Protein AF-A0A815EFG6-F1 (afdb_monomer)

pLDDT: mean 76.67, std 25.19, range [21.81, 98.81]

Secondary structure (DSSP, 8-state):
-HHHHHHHHHS-EEEEEEEGGGS--HHHHHHH--SHHHHHHHHHHHHHHHH--HHHHHHHHHHHHHHHHHH--SHHHHHHHHHHHHHHHHHTTEEEEEEEE----BGGGTB-HHHHHHHHHHHHHHHTTT-EEEEEEEEETTS-HHHHHHHHHHHHHTTTTEEEEEEES-GGG--HHHHHHHHHHHHHTT--EEEEE--SSSHHHHHHHHHHHHH--SEEEE--S--HHHHHHHHHHT--EEE-HHHHHHH-SS------STTS-EEE-B-----S-PPPTTS----B----------GGGTTTTS--

Nearest PDB structures (foldseek):
  6j4t-assembly1_A  TM=8.857E-01  e=3.753E-21  Arabidopsis thaliana
  6j23-assembly1_A  TM=8.858E-01  e=4.696E-21  Arabidopsis thaliana
  6ijp-assembly1_A  TM=8.646E-01  e=1.712E-21  Arabidopsis thaliana
  6iv5-assembly1_A  TM=8.805E-01  e=4.696E-21  Arabidopsis thaliana
  3rys-assembly2_B  TM=8.035E-01  e=1.840E-12  Paenarthrobacter aurescens TC1

Solvent-accessible surface area (backbone atoms only — not comparable to full-atom values): 17588 Å² total; per-residue (Å²): 109,70,68,59,55,51,48,25,37,67,39,82,38,74,46,73,83,42,49,54,69,78,50,54,50,69,71,56,48,60,68,40,38,85,44,71,65,57,48,54,49,48,56,48,48,54,52,45,57,76,73,49,59,47,72,55,27,37,56,45,50,56,51,49,52,51,50,45,60,62,36,55,71,52,65,67,51,47,32,46,46,49,47,53,38,50,53,52,36,48,73,46,28,30,48,32,35,37,41,29,42,64,73,49,56,32,77,96,55,78,40,46,40,64,58,48,52,48,38,43,53,60,45,52,62,75,42,56,91,72,32,50,72,35,34,27,41,34,35,50,41,83,60,54,65,66,58,42,44,52,50,50,53,50,36,61,70,45,52,84,53,29,58,27,41,34,43,43,71,61,72,90,59,74,40,63,77,74,40,42,71,51,56,52,49,35,51,78,69,72,42,44,33,37,35,62,35,20,87,48,97,43,78,63,39,50,52,49,40,53,55,49,61,71,67,56,54,66,28,39,30,59,56,67,38,72,53,73,68,56,49,51,47,38,44,74,67,49,45,31,35,40,32,42,53,42,64,31,53,55,48,36,89,78,48,78,77,76,77,80,57,99,57,49,53,73,47,67,49,41,44,90,85,84,88,92,74,87,81,72,92,85,73,86,84,58,47,56,89,75,78,93,68,95,71,88,78,71,83,81,72,74,75,81,82,84,74,137

Sequence (308 aa):
MDDLRRFCQLLPKIELHAHLNGCIRTSTFRQLLSSTADQLRLDALDKEFQSGDTHARMANVFEKFALLRSCVTNLDEIRRITRETLEDFIADHIMYVELRTRPRSFDNGAIPMSSYVEAILETMKQYKNQICSRLILSIDRTQTVDQAMETLKLAERYRPDVVGLDLSGDPNVKSFERFLPVFNLAKQMNLPTTIHIGELPDAECLRENDLILDFKPSRLGHFNFRTKEQEQRVIKEQIPLEICPTSNLLTMKHPLAICTDDNCYVLIKLDEYIPNQPPNPANFGYWQNNSRDRTEISSSICETYYTD

Mean predicted aligned error: 10.33 Å

Foldseek 3Di:
DVVQQVQLQQDAAAAEDAALLVQAFPVNLCVLPPDPVLNVVVVVLVVCLLVDDLVSLQVSVQVVVVSSVVSDADLVSLLVSLLSSLVLCLSSNHQEYAHEYAFDAHPVCPRDSLSSVVSNVVSVVVCVVRHHYAYEHEDALPDALVSLLVSLVSLVVPPPRNQAYEYDHDVVSLCVVRNVVVLVVCVVVVRAYEYEAQLDQDPSSAVSLVVCLVSPGQAYEANPHYDPVSVVSCLVVQHEYEHEQVVQVSNDPDRDPPPPPPRHNYRYADDDDDDDDDDDPPDDRDDHRDNPDDDDDDPPPPPPPPDD

Radius of gyration: 19.63 Å; Cα contacts (8 Å, |Δi|>4): 435; chains: 1; bounding box: 48×50×55 Å

Organism: Adineta ricciae (NCBI:txid249248)

Structure (mmCIF, N/CA/C/O backbone):
data_AF-A0A815EFG6-F1
#
_entry.id   AF-A0A815EFG6-F1
#
loop_
_atom_site.group_PDB
_atom_site.id
_atom_site.type_symbol
_atom_site.label_atom_id
_atom_site.label_alt_id
_atom_site.label_comp_id
_atom_site.label_asym_id
_atom_site.label_entity_id
_atom_site.label_seq_id
_atom_site.pdbx_PDB_ins_code
_atom_site.Cartn_x
_atom_site.Cartn_y
_atom_site.Cartn_z
_atom_site.occupancy
_atom_site.B_iso_or_equiv
_atom_site.auth_seq_id
_atom_site.auth_comp_id
_atom_site.auth_asym_id
_atom_site.auth_atom_id
_atom_site.pdbx_PDB_model_num
ATOM 1 N N . MET A 1 1 ? -3.853 -30.624 10.080 1.00 56.28 1 MET A N 1
ATOM 2 C CA . MET A 1 1 ? -3.236 -29.309 9.792 1.00 56.28 1 MET A CA 1
ATOM 3 C C . MET A 1 1 ? -3.238 -29.034 8.296 1.00 56.28 1 MET A C 1
ATOM 5 O O . MET A 1 1 ? -3.827 -28.036 7.906 1.00 56.28 1 MET A O 1
ATOM 9 N N . ASP A 1 2 ? -2.695 -29.928 7.464 1.00 67.12 2 ASP A N 1
ATOM 10 C CA . ASP A 1 2 ? -2.621 -29.721 6.005 1.00 67.12 2 ASP A CA 1
ATOM 11 C C . ASP A 1 2 ? -3.965 -29.403 5.327 1.00 67.12 2 ASP A C 1
ATOM 13 O O . ASP A 1 2 ? -4.009 -28.514 4.478 1.00 67.12 2 ASP A O 1
ATOM 17 N N . ASP A 1 3 ? -5.070 -30.038 5.739 1.00 81.25 3 ASP A N 1
ATOM 18 C CA . ASP A 1 3 ? -6.402 -29.759 5.174 1.00 81.25 3 ASP A CA 1
ATOM 19 C C . ASP A 1 3 ? -6.879 -28.322 5.433 1.00 81.25 3 ASP A C 1
ATOM 21 O O . ASP A 1 3 ? -7.400 -27.677 4.525 1.00 81.25 3 ASP A O 1
ATOM 25 N N . LEU A 1 4 ? -6.654 -27.792 6.643 1.00 79.94 4 LEU A N 1
ATOM 26 C CA . LEU A 1 4 ? -7.006 -26.410 6.985 1.00 79.94 4 LEU A CA 1
ATOM 27 C C . LEU A 1 4 ? -6.124 -25.428 6.210 1.00 79.94 4 LEU A C 1
ATOM 29 O O . LEU A 1 4 ? -6.638 -24.503 5.589 1.00 79.94 4 LEU A O 1
ATOM 33 N N . ARG A 1 5 ? -4.808 -25.671 6.160 1.00 74.19 5 ARG A N 1
ATOM 34 C CA . ARG A 1 5 ? -3.875 -24.837 5.388 1.00 74.19 5 ARG A CA 1
ATOM 35 C C . ARG A 1 5 ? -4.261 -24.789 3.909 1.00 74.19 5 ARG A C 1
ATOM 37 O O . ARG A 1 5 ? -4.296 -23.714 3.314 1.00 74.19 5 ARG A O 1
ATOM 44 N N . ARG A 1 6 ? -4.596 -25.946 3.329 1.00 79.44 6 ARG A N 1
ATOM 45 C CA . ARG A 1 6 ? -5.058 -26.070 1.943 1.00 79.44 6 ARG A CA 1
ATOM 46 C C . ARG A 1 6 ? -6.393 -25.356 1.725 1.00 79.44 6 ARG A C 1
ATOM 48 O O . ARG A 1 6 ? -6.538 -24.668 0.721 1.00 79.44 6 ARG A O 1
ATOM 55 N N . PHE A 1 7 ? -7.343 -25.484 2.649 1.00 85.81 7 PHE A N 1
ATOM 56 C CA . PHE A 1 7 ? -8.618 -24.765 2.603 1.00 85.81 7 PHE A CA 1
ATOM 57 C C . PHE A 1 7 ? -8.407 -23.241 2.584 1.00 85.81 7 PHE A C 1
ATOM 59 O O . PHE A 1 7 ? -8.887 -22.569 1.674 1.00 85.81 7 PHE A O 1
ATOM 66 N N . CYS A 1 8 ? -7.604 -22.714 3.512 1.00 78.62 8 CYS A N 1
ATOM 67 C CA . CYS A 1 8 ? -7.232 -21.298 3.597 1.00 78.62 8 CYS A CA 1
ATOM 68 C C . CYS A 1 8 ? -6.542 -20.780 2.317 1.00 78.62 8 CYS A C 1
ATOM 70 O O . CYS A 1 8 ? -6.834 -19.687 1.826 1.00 78.62 8 CYS A O 1
ATOM 72 N N . GLN A 1 9 ? -5.645 -21.578 1.729 1.00 74.12 9 GLN A N 1
ATOM 73 C CA . GLN A 1 9 ? -4.976 -21.245 0.466 1.00 74.12 9 GLN A CA 1
ATOM 74 C C . GLN A 1 9 ? -5.947 -21.165 -0.716 1.00 74.12 9 GLN A C 1
ATOM 76 O O . GLN A 1 9 ? -5.893 -20.196 -1.464 1.00 74.12 9 GLN A O 1
ATOM 81 N N . LEU A 1 10 ? -6.853 -22.138 -0.856 1.00 83.00 10 LEU A N 1
ATOM 82 C CA . LEU A 1 10 ? -7.800 -22.214 -1.977 1.00 83.00 10 LEU A CA 1
ATOM 83 C C . LEU A 1 10 ? -9.010 -21.272 -1.839 1.00 83.00 10 LEU A C 1
ATOM 85 O O . LEU A 1 10 ? -9.743 -21.079 -2.810 1.00 83.00 10 LEU A O 1
ATOM 89 N N . LEU A 1 11 ? -9.246 -20.699 -0.655 1.00 88.12 11 LEU A N 1
ATOM 90 C CA . LEU A 1 11 ? -10.342 -19.759 -0.425 1.00 88.12 11 LEU A CA 1
ATOM 91 C C . LEU A 1 11 ? -10.178 -18.509 -1.318 1.00 88.12 11 LEU A C 1
ATOM 93 O O . LEU A 1 11 ? -9.109 -17.896 -1.282 1.00 88.12 11 LEU A O 1
ATOM 97 N N . PRO A 1 12 ? -11.203 -18.078 -2.076 1.00 85.81 12 PRO A N 1
ATOM 98 C CA . PRO A 1 12 ? -11.167 -16.810 -2.800 1.00 85.81 12 PRO A CA 1
ATOM 99 C C . PRO A 1 12 ? -11.039 -15.632 -1.828 1.00 85.81 12 PRO A C 1
ATOM 101 O O . PRO A 1 12 ? -11.852 -15.490 -0.913 1.00 85.81 12 PRO A O 1
ATOM 104 N N . LYS A 1 13 ? -10.023 -14.789 -2.020 1.00 85.25 13 LYS A N 1
ATOM 105 C CA . LYS A 1 13 ? -9.649 -13.729 -1.069 1.00 85.25 13 LYS A CA 1
ATOM 106 C C . LYS A 1 13 ? -9.555 -12.346 -1.711 1.00 85.25 13 LYS A C 1
ATOM 108 O O . LYS A 1 13 ? -9.463 -12.207 -2.932 1.00 85.25 13 LYS A O 1
ATOM 113 N N . ILE A 1 14 ? -9.571 -11.326 -0.859 1.00 88.94 14 ILE A N 1
ATOM 114 C CA . ILE A 1 14 ? -9.438 -9.913 -1.213 1.00 88.94 14 ILE A CA 1
ATOM 115 C C . ILE A 1 14 ? -8.307 -9.326 -0.359 1.00 88.94 14 ILE A C 1
ATOM 117 O O . ILE A 1 14 ? -8.390 -9.370 0.865 1.00 88.94 14 ILE A O 1
ATOM 121 N N . GLU A 1 15 ? -7.261 -8.796 -0.992 1.00 86.62 15 GLU A N 1
ATOM 122 C CA . GLU A 1 15 ? -6.141 -8.122 -0.319 1.00 86.62 15 GLU A CA 1
ATOM 123 C C . GLU A 1 15 ? -6.301 -6.605 -0.465 1.00 86.62 15 GLU A C 1
ATOM 125 O O . GLU A 1 15 ? -6.431 -6.086 -1.573 1.00 86.62 15 GLU A O 1
ATOM 130 N N . LEU A 1 16 ? -6.301 -5.880 0.651 1.00 91.25 16 LEU A N 1
ATOM 131 C CA . LEU A 1 16 ? -6.502 -4.427 0.670 1.00 91.25 16 LEU A CA 1
ATOM 132 C C . LEU A 1 16 ? -5.333 -3.670 1.306 1.00 91.25 16 LEU A C 1
ATOM 134 O O . LEU A 1 16 ? -5.317 -2.444 1.234 1.00 91.25 16 LEU A O 1
ATOM 138 N N . HIS A 1 17 ? -4.340 -4.365 1.875 1.00 89.00 17 HIS A N 1
ATOM 139 C CA . HIS A 1 17 ? -3.169 -3.781 2.529 1.00 89.00 17 HIS A CA 1
ATOM 140 C C . HIS A 1 17 ? -1.880 -4.522 2.123 1.00 89.00 17 HIS A C 1
ATOM 142 O O . HIS A 1 17 ? -1.216 -5.206 2.908 1.00 89.00 17 HIS A O 1
ATOM 148 N N . ALA A 1 18 ? -1.485 -4.344 0.861 1.00 85.62 18 ALA A N 1
ATOM 149 C CA . ALA A 1 18 ? -0.227 -4.855 0.322 1.00 85.62 18 ALA A CA 1
ATOM 150 C C . ALA A 1 18 ? 0.687 -3.719 -0.154 1.00 85.62 18 ALA A C 1
ATOM 152 O O . ALA A 1 18 ? 0.471 -3.145 -1.219 1.00 85.62 18 ALA A O 1
ATOM 153 N N . HIS A 1 19 ? 1.736 -3.412 0.614 1.00 86.62 19 HIS A N 1
ATOM 154 C CA . HIS A 1 19 ? 2.804 -2.505 0.181 1.00 86.62 19 HIS A CA 1
ATOM 155 C C . HIS A 1 19 ? 3.714 -3.218 -0.825 1.00 86.62 19 HIS A C 1
ATOM 157 O O . HIS A 1 19 ? 4.354 -4.205 -0.463 1.00 86.62 19 HIS A O 1
ATOM 163 N N . LEU A 1 20 ? 3.830 -2.717 -2.060 1.00 87.19 20 LEU A N 1
ATOM 164 C CA . LEU A 1 20 ? 4.590 -3.379 -3.138 1.00 87.19 20 LEU A CA 1
ATOM 165 C C . LEU A 1 20 ? 6.041 -3.713 -2.744 1.00 87.19 20 LEU A C 1
ATOM 167 O O . LEU A 1 20 ? 6.494 -4.837 -2.936 1.00 87.19 20 LEU A O 1
ATOM 171 N N . ASN A 1 21 ? 6.761 -2.771 -2.127 1.00 81.25 21 ASN A N 1
ATOM 172 C CA . ASN A 1 21 ? 8.145 -3.009 -1.686 1.00 81.25 21 ASN A CA 1
ATOM 173 C C . ASN A 1 21 ? 8.237 -4.015 -0.515 1.00 81.25 21 ASN A C 1
ATOM 175 O O . ASN A 1 21 ? 9.292 -4.594 -0.295 1.00 81.25 21 ASN A O 1
ATOM 179 N N . GLY A 1 22 ? 7.141 -4.246 0.219 1.00 79.12 22 GLY A N 1
ATOM 180 C CA . GLY A 1 22 ? 7.028 -5.299 1.235 1.00 79.12 22 GLY A CA 1
ATOM 181 C C . GLY A 1 22 ? 6.609 -6.667 0.677 1.00 79.12 22 GLY A C 1
ATOM 182 O O . GLY A 1 22 ? 6.614 -7.641 1.421 1.00 79.12 22 GLY A O 1
ATOM 183 N N . CYS A 1 23 ? 6.260 -6.755 -0.612 1.00 80.88 23 CYS A N 1
ATOM 184 C CA . CYS A 1 23 ? 5.903 -8.003 -1.300 1.00 80.88 23 CYS A CA 1
ATOM 185 C C . CYS A 1 23 ? 7.069 -8.596 -2.115 1.00 80.88 23 CYS A C 1
ATOM 187 O O . CYS A 1 23 ? 6.893 -9.589 -2.816 1.00 80.88 23 CYS A O 1
ATOM 189 N N . ILE A 1 24 ? 8.268 -8.004 -2.047 1.00 77.12 24 ILE A N 1
ATOM 190 C CA . ILE A 1 24 ? 9.438 -8.484 -2.791 1.00 77.12 24 ILE A CA 1
ATOM 191 C C . ILE A 1 24 ? 9.869 -9.852 -2.240 1.00 77.12 24 ILE A C 1
ATOM 193 O O . ILE A 1 24 ? 10.249 -9.970 -1.075 1.00 77.12 24 ILE A O 1
ATOM 197 N N . ARG A 1 25 ? 9.863 -10.883 -3.097 1.00 80.19 25 ARG A N 1
ATOM 198 C CA . ARG A 1 25 ? 10.363 -12.232 -2.774 1.00 80.19 25 ARG A CA 1
ATOM 199 C C . ARG A 1 25 ? 11.799 -12.154 -2.237 1.00 80.19 25 ARG A C 1
ATOM 201 O O . ARG A 1 25 ? 12.637 -11.493 -2.848 1.00 80.19 25 ARG A O 1
ATOM 208 N N . THR A 1 26 ? 12.131 -12.886 -1.170 1.00 76.00 26 THR A N 1
ATOM 209 C CA . THR A 1 26 ? 13.475 -12.878 -0.547 1.00 76.00 26 THR A CA 1
ATOM 210 C C . THR A 1 26 ? 14.605 -13.155 -1.546 1.00 76.00 26 THR A C 1
ATOM 212 O O . THR A 1 26 ? 15.651 -12.506 -1.514 1.00 76.00 26 THR A O 1
ATOM 215 N N . SER A 1 27 ? 14.384 -14.081 -2.481 1.00 82.25 27 SER A N 1
ATOM 216 C CA . SER A 1 27 ? 15.321 -14.400 -3.564 1.00 82.25 27 SER A CA 1
ATOM 217 C C . SER A 1 27 ? 15.525 -13.230 -4.533 1.00 82.25 27 SER A C 1
ATOM 219 O O . SER A 1 27 ? 16.660 -12.935 -4.903 1.00 82.25 27 SER A O 1
ATOM 221 N N . THR A 1 28 ? 14.455 -12.522 -4.900 1.00 82.50 28 THR A N 1
ATOM 222 C CA . THR A 1 28 ? 14.523 -11.295 -5.704 1.00 82.50 28 THR A CA 1
ATOM 223 C C . THR A 1 28 ? 15.200 -10.168 -4.938 1.00 82.50 28 THR A C 1
ATOM 225 O O . THR A 1 28 ? 16.080 -9.523 -5.493 1.00 82.50 28 THR A O 1
ATOM 228 N N . PHE A 1 29 ? 14.887 -9.972 -3.655 1.00 78.69 29 PHE A N 1
ATOM 229 C CA . PHE A 1 29 ? 15.539 -8.957 -2.826 1.00 78.69 29 PHE A CA 1
ATOM 230 C C . PHE A 1 29 ? 17.061 -9.163 -2.783 1.00 78.69 29 PHE A C 1
ATOM 232 O O . PHE A 1 29 ? 17.804 -8.239 -3.104 1.00 78.69 29 PHE A O 1
ATOM 239 N N . ARG A 1 30 ? 17.533 -10.391 -2.519 1.00 82.06 30 ARG A N 1
ATOM 240 C CA . ARG A 1 30 ? 18.969 -10.729 -2.562 1.00 82.06 30 ARG A CA 1
ATOM 241 C C . ARG A 1 30 ? 19.611 -10.500 -3.937 1.00 82.06 30 ARG A C 1
ATOM 243 O O . ARG A 1 30 ? 20.771 -10.114 -3.988 1.00 82.06 30 ARG A O 1
ATOM 250 N N . GLN A 1 31 ? 18.882 -10.709 -5.038 1.00 87.50 31 GLN A N 1
ATOM 251 C CA . GLN A 1 31 ? 19.377 -10.431 -6.397 1.00 87.50 31 GLN A CA 1
ATOM 252 C C . GLN A 1 31 ? 19.437 -8.934 -6.736 1.00 87.50 31 GLN A C 1
ATOM 254 O O . GLN A 1 31 ? 20.276 -8.537 -7.538 1.00 87.50 31 GLN A O 1
ATOM 259 N N . LEU A 1 32 ? 18.540 -8.124 -6.167 1.00 85.75 32 LEU A N 1
ATOM 260 C CA . LEU A 1 32 ? 18.490 -6.672 -6.369 1.00 85.75 32 LEU A CA 1
ATOM 261 C C . LEU A 1 32 ? 19.481 -5.912 -5.472 1.00 85.75 32 LEU A C 1
ATOM 263 O O . LEU A 1 32 ? 19.895 -4.805 -5.804 1.00 85.75 32 LEU A O 1
ATOM 267 N N . LEU A 1 33 ? 19.903 -6.502 -4.349 1.00 84.38 33 LEU A N 1
ATOM 268 C CA . LEU A 1 33 ? 21.003 -5.976 -3.541 1.00 84.38 33 LEU A CA 1
ATOM 269 C C . LEU A 1 33 ? 22.329 -6.095 -4.302 1.00 84.38 33 LEU A C 1
ATOM 271 O O . LEU A 1 33 ? 22.970 -7.146 -4.324 1.00 84.38 33 LEU A O 1
ATOM 275 N N . SER A 1 34 ? 22.728 -4.986 -4.921 1.00 69.62 34 SER A N 1
ATOM 276 C CA . SER A 1 34 ? 23.866 -4.889 -5.838 1.00 69.62 34 SER A CA 1
ATOM 277 C C . SER A 1 34 ? 25.239 -4.946 -5.161 1.00 69.62 34 SER A C 1
ATOM 279 O O . SER A 1 34 ? 26.228 -5.230 -5.838 1.00 69.62 34 SER A O 1
ATOM 281 N N . SER A 1 35 ? 25.324 -4.702 -3.847 1.00 75.31 35 SER A N 1
ATOM 282 C CA . SER A 1 35 ? 26.584 -4.737 -3.102 1.00 75.31 35 SER A CA 1
ATOM 283 C C . SER A 1 35 ? 26.652 -5.891 -2.096 1.00 75.31 35 SER A C 1
ATOM 285 O O . SER A 1 35 ? 25.692 -6.205 -1.391 1.00 75.31 35 SER A O 1
ATOM 287 N N . THR A 1 36 ? 27.841 -6.489 -1.967 1.00 74.81 36 THR A N 1
ATOM 288 C CA . THR A 1 36 ? 28.138 -7.487 -0.925 1.00 74.81 36 THR A CA 1
ATOM 289 C C . THR A 1 36 ? 27.931 -6.920 0.484 1.00 74.81 36 THR A C 1
ATOM 291 O O . THR A 1 36 ? 27.583 -7.665 1.393 1.00 74.81 36 THR A O 1
ATOM 294 N N . ALA A 1 37 ? 28.114 -5.608 0.677 1.00 76.19 37 ALA A N 1
ATOM 295 C CA . ALA A 1 37 ? 27.891 -4.952 1.962 1.00 76.19 37 ALA A CA 1
ATOM 296 C C . ALA A 1 37 ? 26.405 -4.957 2.355 1.00 76.19 37 ALA A C 1
ATOM 298 O O . ALA A 1 37 ? 26.086 -5.295 3.493 1.00 76.19 37 ALA A O 1
ATOM 299 N N . ASP A 1 38 ? 25.497 -4.668 1.417 1.00 79.12 38 ASP A N 1
ATOM 300 C CA . ASP A 1 38 ? 24.056 -4.694 1.692 1.00 79.12 38 ASP A CA 1
ATOM 301 C C . ASP A 1 38 ? 23.543 -6.124 1.901 1.00 79.12 38 ASP A C 1
ATOM 303 O O . ASP A 1 38 ? 22.694 -6.353 2.759 1.00 79.12 38 ASP A O 1
ATOM 307 N N . GLN A 1 39 ? 24.090 -7.105 1.172 1.00 75.06 39 GLN A N 1
ATOM 308 C CA . GLN A 1 39 ? 23.777 -8.525 1.386 1.00 75.06 39 GLN A CA 1
ATOM 309 C C . GLN A 1 39 ? 24.227 -8.996 2.780 1.00 75.06 39 GLN A C 1
ATOM 311 O O . GLN A 1 39 ? 23.435 -9.583 3.515 1.00 75.06 39 GLN A O 1
ATOM 316 N N . LEU A 1 40 ? 25.453 -8.656 3.199 1.00 76.69 40 LEU A N 1
ATOM 317 C CA . LEU A 1 40 ? 25.936 -8.929 4.559 1.00 76.69 40 LEU A CA 1
ATOM 318 C C . LEU A 1 40 ? 25.121 -8.185 5.629 1.00 76.69 40 LEU A C 1
ATOM 320 O O . LEU A 1 40 ? 24.917 -8.719 6.722 1.00 76.69 40 LEU A O 1
ATOM 324 N N . ARG A 1 41 ? 24.631 -6.971 5.334 1.00 77.25 41 ARG A N 1
ATOM 325 C CA . ARG A 1 41 ? 23.754 -6.233 6.251 1.00 77.25 41 ARG A CA 1
ATOM 326 C C . ARG A 1 41 ? 22.385 -6.898 6.368 1.00 77.25 41 ARG A C 1
ATOM 328 O O . ARG A 1 41 ? 21.899 -7.032 7.487 1.00 77.25 41 ARG A O 1
ATOM 335 N N . LEU A 1 42 ? 21.804 -7.371 5.264 1.00 73.56 42 LEU A N 1
ATOM 336 C CA . LEU A 1 42 ? 20.568 -8.154 5.277 1.00 73.56 42 LEU A CA 1
ATOM 337 C C . LEU A 1 42 ? 20.726 -9.435 6.111 1.00 73.56 42 LEU A C 1
ATOM 339 O O . LEU A 1 42 ? 19.908 -9.675 6.993 1.00 73.56 42 LEU A O 1
ATOM 343 N N . ASP A 1 43 ? 21.803 -10.199 5.911 1.00 76.69 43 ASP A N 1
ATOM 344 C CA . ASP A 1 43 ? 22.078 -11.417 6.688 1.00 76.69 43 ASP A CA 1
ATOM 345 C C . ASP A 1 43 ? 22.256 -11.134 8.192 1.00 76.69 43 ASP A C 1
ATOM 347 O O . ASP A 1 43 ? 21.882 -11.955 9.035 1.00 76.69 43 ASP A O 1
ATOM 351 N N . ALA A 1 44 ? 22.822 -9.977 8.555 1.00 73.06 44 ALA A N 1
ATOM 352 C CA . ALA A 1 44 ? 22.914 -9.535 9.945 1.00 73.06 44 ALA A CA 1
ATOM 353 C C . ALA A 1 44 ? 21.530 -9.185 10.521 1.00 73.06 44 ALA A C 1
ATOM 355 O O . ALA A 1 44 ? 21.187 -9.661 11.602 1.00 73.06 44 ALA A O 1
ATOM 356 N N . LEU A 1 45 ? 20.717 -8.424 9.780 1.00 67.50 45 LEU A N 1
ATOM 357 C CA . LEU A 1 45 ? 19.352 -8.051 10.168 1.00 67.50 45 LEU A CA 1
ATOM 358 C C . LEU A 1 45 ? 18.407 -9.266 10.239 1.00 67.50 45 LEU A C 1
ATOM 360 O O . LEU A 1 45 ? 17.475 -9.270 11.041 1.00 67.50 45 LEU A O 1
ATOM 364 N N . ASP A 1 46 ? 18.617 -10.302 9.423 1.00 68.56 46 ASP A N 1
ATOM 365 C CA . ASP A 1 46 ? 17.883 -11.572 9.503 1.00 68.56 46 ASP A CA 1
ATOM 366 C C . ASP A 1 46 ? 18.230 -12.351 10.777 1.00 68.56 46 ASP A C 1
ATOM 368 O O . ASP A 1 46 ? 17.322 -12.807 11.474 1.00 68.56 46 ASP A O 1
ATOM 372 N N . LYS A 1 47 ? 19.518 -12.441 11.134 1.00 67.38 47 LYS A N 1
ATOM 373 C CA . LYS A 1 47 ? 19.963 -13.072 12.390 1.00 67.38 47 LYS A CA 1
ATOM 374 C C . LYS A 1 47 ? 19.459 -12.315 13.615 1.00 67.38 47 LYS A C 1
ATOM 376 O O . LYS A 1 47 ? 18.910 -12.929 14.524 1.00 67.38 47 LYS A O 1
ATOM 381 N N . GLU A 1 48 ? 19.592 -10.991 13.623 1.00 62.84 48 GLU A N 1
ATOM 382 C CA . GLU A 1 48 ? 19.172 -10.156 14.751 1.00 62.84 48 GLU A CA 1
ATOM 383 C C . GLU A 1 48 ? 17.652 -10.219 14.974 1.00 62.84 48 GLU A C 1
ATOM 385 O O . GLU A 1 48 ? 17.179 -10.297 16.107 1.00 62.84 48 GLU A O 1
ATOM 390 N N . PHE A 1 49 ? 16.876 -10.288 13.889 1.00 57.53 49 PHE A N 1
ATOM 391 C CA . PHE A 1 49 ? 15.427 -10.473 13.945 1.00 57.53 49 PHE A CA 1
ATOM 392 C C . PHE A 1 49 ? 15.000 -11.832 14.527 1.00 57.53 49 PHE A C 1
ATOM 394 O O . PHE A 1 49 ? 13.926 -11.924 15.121 1.00 57.53 49 PHE A O 1
ATOM 401 N N . GLN A 1 50 ? 15.832 -12.870 14.380 1.00 60.53 50 GLN A N 1
ATOM 402 C CA . GLN A 1 50 ? 15.623 -14.189 14.989 1.00 60.53 50 GLN A CA 1
ATOM 403 C C . GLN A 1 50 ? 16.067 -14.248 16.462 1.00 60.53 50 GLN A C 1
ATOM 405 O O . GLN A 1 50 ? 15.575 -15.100 17.198 1.00 60.53 50 GLN A O 1
ATOM 410 N N . SER A 1 51 ? 16.975 -13.367 16.905 1.00 54.62 51 SER A N 1
ATOM 411 C CA . SER A 1 51 ? 17.568 -13.403 18.254 1.00 54.62 51 SER A CA 1
ATOM 412 C C . SER A 1 51 ? 17.115 -12.293 19.216 1.00 54.62 51 SER A C 1
ATOM 414 O O . SER A 1 51 ? 17.451 -12.354 20.397 1.00 54.62 51 SER A O 1
ATOM 416 N N . GLY A 1 52 ? 16.450 -11.242 18.730 1.00 55.31 52 GLY A N 1
ATOM 417 C CA . GLY A 1 52 ? 16.234 -9.995 19.476 1.00 55.31 52 GLY A CA 1
ATOM 418 C C . GLY A 1 52 ? 14.897 -9.859 20.217 1.00 55.31 52 GLY A C 1
ATOM 419 O O . GLY A 1 52 ? 13.868 -10.392 19.805 1.00 55.31 52 GLY A O 1
ATOM 420 N N . ASP A 1 53 ? 14.898 -9.040 21.275 1.00 59.31 53 ASP A N 1
ATOM 421 C CA . ASP A 1 53 ? 13.675 -8.476 21.866 1.00 59.31 53 ASP A CA 1
ATOM 422 C C . ASP A 1 53 ? 12.917 -7.606 20.842 1.00 59.31 53 ASP A C 1
ATOM 424 O O . ASP A 1 53 ? 13.494 -6.990 19.943 1.00 59.31 53 ASP A O 1
ATOM 428 N N . THR A 1 54 ? 11.602 -7.528 21.028 1.00 55.72 54 THR A N 1
ATOM 429 C CA . THR A 1 54 ? 10.629 -6.650 20.365 1.00 55.72 54 THR A CA 1
ATOM 430 C C . THR A 1 54 ? 11.176 -5.295 19.906 1.00 55.72 54 THR A C 1
ATOM 432 O O . THR A 1 54 ? 10.916 -4.883 18.777 1.00 55.72 54 THR A O 1
ATOM 435 N N . HIS A 1 55 ? 11.927 -4.588 20.758 1.00 53.84 55 HIS A N 1
ATOM 436 C CA . HIS A 1 55 ? 12.396 -3.238 20.439 1.00 53.84 55 HIS A CA 1
ATOM 437 C C . HIS A 1 55 ? 13.467 -3.240 19.334 1.00 53.84 55 HIS A C 1
ATOM 439 O O . HIS A 1 55 ? 13.410 -2.424 18.415 1.00 53.84 55 HIS A O 1
ATOM 445 N N . ALA A 1 56 ? 14.380 -4.220 19.355 1.00 53.44 56 ALA A N 1
ATOM 446 C CA . ALA A 1 56 ? 15.317 -4.451 18.257 1.00 53.44 56 ALA A CA 1
ATOM 447 C C . ALA A 1 56 ? 14.571 -4.881 16.983 1.00 53.44 56 ALA A C 1
ATOM 449 O O . ALA A 1 56 ? 14.883 -4.420 15.887 1.00 53.44 56 ALA A O 1
ATOM 450 N N . ARG A 1 57 ? 13.519 -5.704 17.111 1.00 59.03 57 ARG A N 1
ATOM 451 C CA . ARG A 1 57 ? 12.706 -6.158 15.966 1.00 59.03 57 ARG A CA 1
ATOM 452 C C . ARG A 1 57 ? 12.028 -4.992 15.230 1.00 59.03 57 ARG A C 1
ATOM 454 O O . ARG A 1 57 ? 12.050 -4.998 14.002 1.00 59.03 57 ARG A O 1
ATOM 461 N N . MET A 1 58 ? 11.533 -3.961 15.926 1.00 55.03 58 MET A N 1
ATOM 462 C CA . MET A 1 58 ? 11.017 -2.739 15.275 1.00 55.03 58 MET A CA 1
ATOM 463 C C . MET A 1 58 ? 12.098 -1.978 14.495 1.00 55.03 58 MET A C 1
ATOM 465 O O . MET A 1 58 ? 11.891 -1.662 13.323 1.00 55.03 58 MET A O 1
ATOM 469 N N . ALA A 1 59 ? 13.253 -1.708 15.112 1.00 59.34 59 ALA A N 1
ATOM 470 C CA . ALA A 1 59 ? 14.355 -1.004 14.449 1.00 59.34 59 ALA A CA 1
ATOM 471 C C . ALA A 1 59 ? 14.831 -1.761 13.192 1.00 59.34 59 ALA A C 1
ATOM 473 O O . ALA A 1 59 ? 14.950 -1.177 12.112 1.00 59.34 59 ALA A O 1
ATOM 474 N N . ASN A 1 60 ? 14.972 -3.085 13.305 1.00 61.78 60 ASN A N 1
ATOM 475 C CA . ASN A 1 60 ? 15.353 -3.966 12.204 1.00 61.78 60 ASN A CA 1
ATOM 476 C C . ASN A 1 60 ? 14.318 -4.001 11.071 1.00 61.78 60 ASN A C 1
ATOM 478 O O . ASN A 1 60 ? 14.697 -4.131 9.909 1.00 61.78 60 ASN A O 1
ATOM 482 N N . VAL A 1 61 ? 13.022 -3.848 11.366 1.00 61.19 61 VAL A N 1
ATOM 483 C CA . VAL A 1 61 ? 11.973 -3.735 10.338 1.00 61.19 61 VAL A CA 1
ATOM 484 C C . VAL A 1 61 ? 12.120 -2.437 9.537 1.00 61.19 61 VAL A C 1
ATOM 486 O O . VAL A 1 61 ? 12.105 -2.488 8.307 1.00 61.19 61 VAL A O 1
ATOM 489 N N . PHE A 1 62 ? 12.333 -1.286 10.185 1.00 62.56 62 PHE A N 1
ATOM 490 C CA . PHE A 1 62 ? 12.530 -0.019 9.466 1.00 62.56 62 PHE A CA 1
ATOM 491 C C . PHE A 1 62 ? 13.833 0.012 8.657 1.00 62.56 62 PHE A C 1
ATOM 493 O O . PHE A 1 62 ? 13.843 0.533 7.539 1.00 62.56 62 PHE A O 1
ATOM 500 N N . GLU A 1 63 ? 14.911 -0.595 9.156 1.00 66.81 63 GLU A N 1
ATOM 501 C CA . GLU A 1 63 ? 16.161 -0.704 8.398 1.00 66.81 63 GLU A CA 1
ATOM 502 C C . GLU A 1 63 ? 16.037 -1.670 7.207 1.00 66.81 63 GLU A C 1
ATOM 504 O O . GLU A 1 63 ? 16.457 -1.337 6.096 1.00 66.81 63 GLU A O 1
ATOM 509 N N . LYS A 1 64 ? 15.345 -2.807 7.371 1.00 67.00 64 LYS A N 1
ATOM 510 C CA . LYS A 1 64 ? 14.963 -3.672 6.241 1.00 67.00 64 LYS A CA 1
ATOM 511 C C . LYS A 1 64 ? 14.112 -2.917 5.215 1.00 67.00 64 LYS A C 1
ATOM 513 O O . LYS A 1 64 ? 14.364 -3.050 4.021 1.00 67.00 64 LYS A O 1
ATOM 518 N N . PHE A 1 65 ? 13.176 -2.062 5.636 1.00 67.25 65 PHE A N 1
ATOM 519 C CA . PHE A 1 65 ? 12.438 -1.182 4.719 1.00 67.25 65 PHE A CA 1
ATOM 520 C C . PHE A 1 65 ? 13.308 -0.096 4.064 1.00 67.25 65 PHE A C 1
ATOM 522 O O . PHE A 1 65 ? 12.993 0.355 2.962 1.00 67.25 65 PHE A O 1
ATOM 529 N N . ALA A 1 66 ? 14.410 0.340 4.680 1.00 71.38 66 ALA A N 1
ATOM 530 C CA . ALA A 1 66 ? 15.383 1.200 4.010 1.00 71.38 66 ALA A CA 1
ATOM 531 C C . ALA A 1 66 ? 16.090 0.442 2.872 1.00 71.38 66 ALA A C 1
ATOM 533 O O . ALA A 1 66 ? 16.093 0.937 1.744 1.00 71.38 66 ALA A O 1
ATOM 534 N N . LEU A 1 67 ? 16.563 -0.783 3.133 1.00 70.88 67 LEU A N 1
ATOM 535 C CA . LEU A 1 67 ? 17.188 -1.655 2.129 1.00 70.88 67 LEU A CA 1
ATOM 536 C C . LEU A 1 67 ? 16.218 -2.073 1.005 1.00 70.88 67 LEU A C 1
ATOM 538 O O . LEU A 1 67 ? 16.587 -2.059 -0.165 1.00 70.88 67 LEU A O 1
ATOM 542 N N . LEU A 1 68 ? 14.955 -2.382 1.322 1.00 70.12 68 LEU A N 1
ATOM 543 C CA . LEU A 1 68 ? 13.920 -2.693 0.321 1.00 70.12 68 LEU A CA 1
ATOM 544 C C . LEU A 1 68 ? 13.597 -1.497 -0.591 1.00 70.12 68 LEU A C 1
ATOM 546 O O . LEU A 1 68 ? 13.222 -1.678 -1.747 1.00 70.12 68 LEU A O 1
ATOM 550 N N . ARG A 1 69 ? 13.742 -0.259 -0.095 1.00 70.94 69 ARG A N 1
ATOM 551 C CA . ARG A 1 69 ? 13.560 0.955 -0.911 1.00 70.94 69 ARG A CA 1
ATOM 552 C C . ARG A 1 69 ? 14.786 1.281 -1.768 1.00 70.94 69 ARG A C 1
ATOM 554 O O . ARG A 1 69 ? 14.604 1.886 -2.825 1.00 70.94 69 ARG A O 1
ATOM 561 N N . SER A 1 70 ? 15.997 0.922 -1.333 1.00 80.88 70 SER A N 1
ATOM 562 C CA . SER A 1 70 ? 17.235 1.170 -2.088 1.00 80.88 70 SER A CA 1
ATOM 563 C C . SER A 1 70 ? 17.558 0.085 -3.117 1.00 80.88 70 SER A C 1
ATOM 565 O O . SER A 1 70 ? 18.153 0.412 -4.139 1.00 80.88 70 SER A O 1
ATOM 567 N N . CYS A 1 71 ? 17.150 -1.171 -2.895 1.00 82.56 71 CYS A N 1
ATOM 568 C CA . CYS A 1 71 ? 17.468 -2.289 -3.794 1.00 82.56 71 CYS A CA 1
ATOM 569 C C . CYS A 1 71 ? 16.777 -2.191 -5.162 1.00 82.56 71 CYS A C 1
ATOM 571 O O . CYS A 1 71 ? 17.310 -2.656 -6.160 1.00 82.56 71 CYS A O 1
ATOM 573 N N . VAL A 1 72 ? 15.606 -1.556 -5.222 1.00 88.12 72 VAL A N 1
ATOM 574 C CA . VAL A 1 72 ? 14.907 -1.270 -6.475 1.00 88.12 72 VAL A CA 1
ATOM 575 C C . VAL A 1 72 ? 15.344 0.118 -6.950 1.00 88.12 72 VAL A C 1
ATOM 577 O O . VAL A 1 72 ? 15.166 1.104 -6.230 1.00 88.12 72 VAL A O 1
ATOM 580 N N . THR A 1 73 ? 15.872 0.214 -8.163 1.00 89.44 73 THR A N 1
ATOM 581 C CA . THR A 1 73 ? 16.627 1.362 -8.693 1.00 89.44 73 THR A CA 1
ATOM 582 C C . THR A 1 73 ? 16.148 1.856 -10.058 1.00 89.44 73 THR A C 1
ATOM 584 O O . THR A 1 73 ? 16.476 2.978 -10.433 1.00 89.44 73 THR A O 1
ATOM 587 N N . ASN A 1 74 ? 15.359 1.063 -10.790 1.00 93.50 74 ASN A N 1
ATOM 588 C CA . ASN A 1 74 ? 14.878 1.403 -12.133 1.00 93.50 74 ASN A CA 1
ATOM 589 C C . ASN A 1 74 ? 13.466 0.850 -12.428 1.00 93.50 74 ASN A C 1
ATOM 591 O O . ASN A 1 74 ? 12.864 0.129 -11.628 1.00 93.50 74 ASN A O 1
ATOM 595 N N . LEU A 1 75 ? 12.918 1.207 -13.597 1.00 96.69 75 LEU A N 1
ATOM 596 C CA . LEU A 1 75 ? 11.560 0.828 -14.007 1.00 96.69 75 LEU A CA 1
ATOM 597 C C . LEU A 1 75 ? 11.388 -0.672 -14.293 1.00 96.69 75 LEU A C 1
ATOM 599 O O . LEU A 1 75 ? 10.298 -1.200 -14.079 1.00 96.69 75 LEU A O 1
ATOM 603 N N . ASP A 1 76 ? 12.422 -1.376 -14.751 1.00 96.62 76 ASP A N 1
ATOM 604 C CA . ASP A 1 76 ? 12.302 -2.802 -15.083 1.00 96.62 76 ASP A CA 1
ATOM 605 C C . ASP A 1 76 ? 12.289 -3.677 -13.830 1.00 96.62 76 ASP A C 1
ATOM 607 O O . ASP A 1 76 ? 11.564 -4.673 -13.766 1.00 96.62 76 ASP A O 1
ATOM 611 N N . GLU A 1 77 ? 12.981 -3.245 -12.778 1.00 95.62 77 GLU A N 1
ATOM 612 C CA . GLU A 1 77 ? 12.858 -3.818 -11.439 1.00 95.62 77 GLU A CA 1
ATOM 613 C C . GLU A 1 77 ? 11.468 -3.557 -10.841 1.00 95.62 77 GLU A C 1
ATOM 615 O O . GLU A 1 77 ? 10.894 -4.460 -10.236 1.00 95.62 77 GLU A O 1
ATOM 620 N N . ILE A 1 78 ? 10.864 -2.385 -11.087 1.00 97.12 78 ILE A N 1
ATOM 621 C CA . ILE A 1 78 ? 9.464 -2.108 -10.711 1.00 97.12 78 ILE A CA 1
ATOM 622 C C . ILE A 1 78 ? 8.484 -3.033 -11.440 1.00 97.12 78 ILE A C 1
ATOM 624 O O . ILE A 1 78 ? 7.615 -3.631 -10.796 1.00 97.12 78 ILE A O 1
ATOM 628 N N . ARG A 1 79 ? 8.643 -3.220 -12.757 1.00 98.50 79 ARG A N 1
ATOM 629 C CA . ARG A 1 79 ? 7.856 -4.198 -13.531 1.00 98.50 79 ARG A CA 1
ATOM 630 C C . ARG A 1 79 ? 8.058 -5.614 -12.996 1.00 98.50 79 ARG A C 1
ATOM 632 O O . ARG A 1 79 ? 7.087 -6.351 -12.845 1.00 98.50 79 ARG A O 1
ATOM 639 N N . ARG A 1 80 ? 9.298 -5.987 -12.660 1.00 97.81 80 ARG A N 1
ATOM 640 C CA . ARG A 1 80 ? 9.637 -7.284 -12.061 1.00 97.81 80 ARG A CA 1
ATOM 641 C C . ARG A 1 80 ? 8.903 -7.504 -10.740 1.00 97.81 80 ARG A C 1
ATOM 643 O O . ARG A 1 80 ? 8.139 -8.457 -10.663 1.00 97.81 80 ARG A O 1
ATOM 650 N N . ILE A 1 81 ? 9.082 -6.648 -9.733 1.00 93.12 81 ILE A N 1
ATOM 651 C CA . ILE A 1 81 ? 8.464 -6.881 -8.415 1.00 93.12 81 ILE A CA 1
ATOM 652 C C . ILE A 1 81 ? 6.932 -6.823 -8.477 1.00 93.12 81 ILE A C 1
ATOM 654 O O . ILE A 1 81 ? 6.271 -7.585 -7.778 1.00 93.12 81 ILE A O 1
ATOM 658 N N . THR A 1 82 ? 6.361 -5.990 -9.357 1.00 97.88 82 THR A N 1
ATOM 659 C CA . THR A 1 82 ? 4.906 -5.932 -9.580 1.00 97.88 82 THR A CA 1
ATOM 660 C C . THR A 1 82 ? 4.397 -7.244 -10.166 1.00 97.88 82 THR A C 1
ATOM 662 O O . THR A 1 82 ? 3.413 -7.797 -9.682 1.00 97.88 82 THR A O 1
ATOM 665 N N . ARG A 1 83 ? 5.094 -7.776 -11.178 1.00 98.62 83 ARG A N 1
ATOM 666 C CA . ARG A 1 83 ? 4.776 -9.064 -11.799 1.00 98.62 83 ARG A CA 1
ATOM 667 C C . ARG A 1 83 ? 4.834 -10.205 -10.782 1.00 98.62 83 ARG A C 1
ATOM 669 O O . ARG A 1 83 ? 3.874 -10.955 -10.662 1.00 98.62 83 ARG A O 1
ATOM 676 N N . GLU A 1 84 ? 5.928 -10.296 -10.030 1.00 93.88 84 GLU A N 1
ATOM 677 C CA . GLU A 1 84 ? 6.136 -11.342 -9.022 1.00 93.88 84 GLU A CA 1
ATOM 678 C C . GLU A 1 84 ? 5.082 -11.281 -7.904 1.00 93.88 84 GLU A C 1
ATOM 680 O O . GLU A 1 84 ? 4.520 -12.308 -7.535 1.00 93.88 84 GLU A O 1
ATOM 685 N N . THR A 1 85 ? 4.729 -10.074 -7.449 1.00 89.88 85 THR A N 1
ATOM 686 C CA . THR A 1 85 ? 3.657 -9.855 -6.461 1.00 89.88 85 THR A CA 1
ATOM 687 C C . THR A 1 85 ? 2.296 -10.345 -6.973 1.00 89.88 85 THR A C 1
ATOM 689 O O . THR A 1 85 ? 1.550 -10.987 -6.238 1.00 89.88 85 THR A O 1
ATOM 692 N N . LEU A 1 86 ? 1.962 -10.075 -8.242 1.00 95.00 86 LEU A N 1
ATOM 693 C CA . LEU A 1 86 ? 0.704 -10.531 -8.850 1.00 95.00 86 LEU A CA 1
ATOM 694 C C . LEU A 1 86 ? 0.678 -12.053 -9.058 1.00 95.00 86 LEU A C 1
ATOM 696 O O . LEU A 1 86 ? -0.358 -12.672 -8.832 1.00 95.00 86 LEU A O 1
ATOM 700 N N . GLU A 1 87 ? 1.799 -12.658 -9.459 1.00 95.62 87 GLU A N 1
ATOM 701 C CA . GLU A 1 87 ? 1.952 -14.117 -9.563 1.00 95.62 87 GLU A CA 1
ATOM 702 C C . GLU A 1 87 ? 1.722 -14.815 -8.214 1.00 95.62 87 GLU A C 1
ATOM 704 O O . GLU A 1 87 ? 1.000 -15.812 -8.162 1.00 95.62 87 GLU A O 1
ATOM 709 N N . ASP A 1 88 ? 2.302 -14.281 -7.135 1.00 86.69 88 ASP A N 1
ATOM 710 C CA . ASP A 1 88 ? 2.158 -14.838 -5.786 1.00 86.69 88 ASP A CA 1
ATOM 711 C C . ASP A 1 88 ? 0.705 -14.702 -5.294 1.00 86.69 88 ASP A C 1
ATOM 713 O O . ASP A 1 88 ? 0.093 -15.689 -4.885 1.00 86.69 88 ASP A O 1
ATOM 717 N N . PHE A 1 89 ? 0.083 -13.530 -5.467 1.00 87.88 89 PHE A N 1
ATOM 718 C CA . PHE A 1 89 ? -1.334 -13.330 -5.143 1.00 87.88 89 PHE A CA 1
ATOM 719 C C . PHE A 1 89 ? -2.287 -14.241 -5.934 1.00 87.88 89 PHE A C 1
ATOM 721 O O . PHE A 1 89 ? -3.261 -14.741 -5.369 1.00 87.88 89 PHE A O 1
ATOM 728 N N . ILE A 1 90 ? -2.010 -14.521 -7.211 1.00 92.38 90 ILE A N 1
ATOM 729 C CA . ILE A 1 90 ? -2.796 -15.487 -7.998 1.00 92.38 90 ILE A CA 1
ATOM 730 C C . ILE A 1 90 ? -2.622 -16.910 -7.453 1.00 92.38 90 ILE A C 1
ATOM 732 O O . ILE A 1 90 ? -3.610 -17.637 -7.327 1.00 92.38 90 ILE A O 1
ATOM 736 N N . ALA A 1 91 ? -1.399 -17.314 -7.093 1.00 88.56 91 ALA A N 1
ATOM 737 C CA . ALA A 1 91 ? -1.146 -18.628 -6.499 1.00 88.56 91 ALA A CA 1
ATOM 738 C C . ALA A 1 91 ? -1.912 -18.817 -5.174 1.00 88.56 91 ALA A C 1
ATOM 740 O O . ALA A 1 91 ? -2.463 -19.891 -4.920 1.00 88.56 91 ALA A O 1
ATOM 741 N N . ASP A 1 92 ? -2.027 -17.751 -4.381 1.00 81.31 92 ASP A N 1
ATOM 742 C CA . ASP A 1 92 ? -2.774 -17.707 -3.123 1.00 81.31 92 ASP A CA 1
ATOM 743 C C . ASP A 1 92 ? -4.277 -17.387 -3.276 1.00 81.31 92 ASP A C 1
ATOM 745 O O . ASP A 1 92 ? -4.956 -17.117 -2.285 1.00 81.31 92 ASP A O 1
ATOM 749 N N . HIS A 1 93 ? -4.838 -17.470 -4.490 1.00 85.56 93 HIS A N 1
ATOM 750 C CA . HIS A 1 93 ? -6.277 -17.302 -4.770 1.00 85.56 93 HIS A CA 1
ATOM 751 C C . HIS A 1 93 ? -6.845 -15.931 -4.336 1.00 85.56 93 HIS A C 1
ATOM 753 O O . HIS A 1 93 ? -8.020 -15.792 -3.973 1.00 85.56 93 HIS A O 1
ATOM 759 N N . ILE A 1 94 ? -6.013 -14.889 -4.393 1.00 85.06 94 ILE A N 1
ATOM 760 C CA . ILE A 1 94 ? -6.444 -13.497 -4.263 1.00 85.06 94 ILE A CA 1
ATOM 761 C C . ILE A 1 94 ? -7.151 -13.102 -5.568 1.00 85.06 94 ILE A C 1
ATOM 763 O O . ILE A 1 94 ? -6.541 -13.038 -6.633 1.00 85.06 94 ILE A O 1
ATOM 767 N N . MET A 1 95 ? -8.450 -12.823 -5.487 1.00 89.56 95 MET A N 1
ATOM 768 C CA . MET A 1 95 ? -9.279 -12.461 -6.643 1.00 89.56 95 MET A CA 1
ATOM 769 C C . MET A 1 95 ? -9.287 -10.951 -6.904 1.00 89.56 95 MET A C 1
ATOM 771 O O . MET A 1 95 ? -9.452 -10.516 -8.048 1.00 89.56 95 MET A O 1
ATOM 775 N N . TYR A 1 96 ? -9.103 -10.153 -5.849 1.00 92.94 96 TYR A N 1
ATOM 776 C CA . TYR A 1 96 ? -8.997 -8.698 -5.913 1.00 92.94 96 TYR A CA 1
ATOM 777 C C . TYR A 1 96 ? -7.848 -8.201 -5.040 1.00 92.94 96 TYR A C 1
ATOM 779 O O . TYR A 1 96 ? -7.691 -8.670 -3.911 1.00 92.94 96 TYR A O 1
ATOM 787 N N . VAL A 1 97 ? -7.084 -7.229 -5.540 1.00 92.31 97 VAL A N 1
ATOM 788 C CA . VAL A 1 97 ? -6.016 -6.578 -4.775 1.00 92.31 97 VAL A CA 1
ATOM 789 C C . VAL A 1 97 ? -6.012 -5.060 -4.951 1.00 92.31 97 VAL A C 1
ATOM 791 O O . VAL A 1 97 ? -5.964 -4.563 -6.075 1.00 92.31 97 VAL A O 1
ATOM 794 N N . GLU A 1 98 ? -5.987 -4.325 -3.839 1.00 95.56 98 GLU A N 1
ATOM 795 C CA . GLU A 1 98 ? -5.558 -2.922 -3.786 1.00 95.56 98 GLU A CA 1
ATOM 796 C C . GLU A 1 98 ? -4.089 -2.863 -3.360 1.00 95.56 98 GLU A C 1
ATOM 798 O O . GLU A 1 98 ? -3.742 -2.795 -2.178 1.00 95.56 98 GLU A O 1
ATOM 803 N N . LEU A 1 99 ? -3.211 -2.921 -4.360 1.00 93.62 99 LEU A N 1
ATOM 804 C CA . LEU A 1 99 ? -1.773 -2.793 -4.172 1.00 93.62 99 LEU A CA 1
ATOM 805 C C . LEU A 1 99 ? -1.470 -1.332 -3.827 1.00 93.62 99 LEU A C 1
ATOM 807 O O . LEU A 1 99 ? -1.916 -0.434 -4.541 1.00 93.62 99 LEU A O 1
ATOM 811 N N . ARG A 1 100 ? -0.703 -1.074 -2.766 1.00 95.50 100 ARG A N 1
ATOM 812 C CA . ARG A 1 100 ? -0.278 0.283 -2.395 1.00 95.50 100 ARG A CA 1
ATOM 813 C C . ARG A 1 100 ? 1.218 0.480 -2.561 1.00 95.50 100 ARG A C 1
ATOM 815 O O . ARG A 1 100 ? 2.019 -0.438 -2.362 1.00 95.50 100 ARG A O 1
ATOM 822 N N . THR A 1 101 ? 1.607 1.678 -2.976 1.00 94.69 101 THR A N 1
ATOM 823 C CA . THR A 1 101 ? 3.016 2.033 -3.134 1.00 94.69 101 THR A CA 1
ATOM 824 C C . THR A 1 101 ? 3.226 3.540 -3.155 1.00 94.69 101 THR A C 1
ATOM 826 O O . THR A 1 101 ? 2.361 4.300 -3.583 1.00 94.69 101 THR A O 1
ATOM 829 N N . ARG A 1 102 ? 4.419 3.972 -2.751 1.00 93.12 102 ARG A N 1
ATOM 830 C CA . ARG A 1 102 ? 4.864 5.365 -2.793 1.00 93.12 102 ARG A CA 1
ATOM 831 C C . ARG A 1 102 ? 5.547 5.655 -4.140 1.00 93.12 102 ARG A C 1
ATOM 833 O O . ARG A 1 102 ? 6.624 5.092 -4.374 1.00 93.12 102 ARG A O 1
ATOM 840 N N . PRO A 1 103 ? 4.987 6.521 -5.009 1.00 95.00 103 PRO A N 1
ATOM 841 C CA . PRO A 1 103 ? 5.659 6.953 -6.232 1.00 95.00 103 PRO A CA 1
ATOM 842 C C . PRO A 1 103 ? 7.027 7.576 -5.947 1.00 95.00 103 PRO A C 1
ATOM 844 O O . PRO A 1 103 ? 7.253 8.178 -4.896 1.00 95.00 103 PRO A O 1
ATOM 847 N N . ARG A 1 104 ? 7.947 7.442 -6.901 1.00 91.94 104 ARG A N 1
ATOM 848 C CA . ARG A 1 104 ? 9.254 8.108 -6.875 1.00 91.94 104 ARG A CA 1
ATOM 849 C C . ARG A 1 104 ? 9.803 8.284 -8.282 1.00 91.94 104 ARG A C 1
ATOM 851 O O . ARG A 1 104 ? 9.434 7.542 -9.189 1.00 91.94 104 ARG A O 1
ATOM 858 N N . SER A 1 105 ? 10.669 9.272 -8.443 1.00 92.81 105 SER A N 1
ATOM 859 C CA . SER A 1 105 ? 11.500 9.421 -9.628 1.00 92.81 105 SER A CA 1
ATOM 860 C C . SER A 1 105 ? 12.698 8.468 -9.583 1.00 92.81 105 SER A C 1
ATOM 862 O O . SER A 1 105 ? 13.080 7.971 -8.519 1.00 92.81 105 SER A O 1
ATOM 864 N N . PHE A 1 106 ? 13.298 8.242 -10.749 1.00 91.81 106 PHE A N 1
ATOM 865 C CA . PHE A 1 106 ? 14.596 7.582 -10.903 1.00 91.81 106 PHE A CA 1
ATOM 866 C C . PHE A 1 106 ? 15.573 8.513 -11.638 1.00 91.81 106 PHE A C 1
ATOM 868 O O . PHE A 1 106 ? 15.189 9.604 -12.072 1.00 91.81 106 PHE A O 1
ATOM 875 N N . ASP A 1 107 ? 16.843 8.110 -11.729 1.00 89.44 107 ASP A N 1
ATOM 876 C CA . ASP A 1 107 ? 17.908 8.827 -12.446 1.00 89.44 107 ASP A CA 1
ATOM 877 C C . ASP A 1 107 ? 17.990 10.320 -12.082 1.00 89.44 107 ASP A C 1
ATOM 879 O O . ASP A 1 107 ? 17.970 11.208 -12.934 1.00 89.44 107 ASP A O 1
ATOM 883 N N . ASN A 1 108 ? 18.020 10.604 -10.773 1.00 88.00 108 ASN A N 1
ATOM 884 C CA . ASN A 1 108 ? 18.053 11.956 -10.196 1.00 88.00 108 ASN A CA 1
ATOM 885 C C . ASN A 1 108 ? 16.925 12.893 -10.685 1.00 88.00 108 ASN A C 1
ATOM 887 O O . ASN A 1 108 ? 17.086 14.112 -10.688 1.00 88.00 108 ASN A O 1
ATOM 891 N N . GLY A 1 109 ? 15.774 12.335 -11.077 1.00 89.69 109 GLY A N 1
ATOM 892 C CA . GLY A 1 109 ? 14.624 13.088 -11.583 1.00 89.69 109 GLY A CA 1
ATOM 893 C C . GLY A 1 109 ? 14.441 13.029 -13.099 1.00 89.69 109 GLY A C 1
ATOM 894 O O . GLY A 1 109 ? 13.400 13.475 -13.576 1.00 89.69 109 GLY A O 1
ATOM 895 N N . ALA A 1 110 ? 15.386 12.456 -13.856 1.00 94.06 110 ALA A N 1
ATOM 896 C CA . ALA A 1 110 ? 15.244 12.300 -15.305 1.00 94.06 110 ALA A CA 1
ATOM 897 C C . ALA A 1 110 ? 14.087 11.356 -15.686 1.00 94.06 110 ALA A C 1
ATOM 899 O O . ALA A 1 110 ? 13.438 11.565 -16.711 1.00 94.06 110 ALA A O 1
ATOM 900 N N . ILE A 1 111 ? 13.782 10.367 -14.837 1.00 95.56 111 ILE A N 1
ATOM 901 C CA . ILE A 1 111 ? 12.575 9.541 -14.946 1.00 95.56 111 ILE A CA 1
ATOM 902 C C . ILE A 1 111 ? 11.543 10.051 -13.922 1.00 95.56 111 ILE A C 1
ATOM 904 O O . ILE A 1 111 ? 11.783 9.934 -12.715 1.00 95.56 111 ILE A O 1
ATOM 908 N N . PRO A 1 112 ? 10.394 10.602 -14.355 1.00 96.75 112 PRO A N 1
ATOM 909 C CA . PRO A 1 112 ? 9.398 11.187 -13.461 1.00 96.75 112 PRO A CA 1
ATOM 910 C C . PRO A 1 112 ? 8.555 10.133 -12.725 1.00 96.75 112 PRO A C 1
ATOM 912 O O . PRO A 1 112 ? 8.410 8.992 -13.164 1.00 96.75 112 PRO A O 1
ATOM 915 N N . MET A 1 113 ? 7.900 10.554 -11.636 1.00 96.75 113 MET A N 1
ATOM 916 C CA . MET A 1 113 ? 6.988 9.707 -10.847 1.00 96.75 113 MET A CA 1
ATOM 917 C C . MET A 1 113 ? 5.807 9.137 -11.653 1.00 96.75 113 MET A C 1
ATOM 919 O O . MET A 1 113 ? 5.275 8.088 -11.297 1.00 96.75 113 MET A O 1
ATOM 923 N N . SER A 1 114 ? 5.405 9.788 -12.749 1.00 98.31 114 SER A N 1
ATOM 924 C CA . SER A 1 114 ? 4.409 9.250 -13.685 1.00 98.31 114 SER A CA 1
ATOM 925 C C . SER A 1 114 ? 4.852 7.923 -14.293 1.00 98.31 114 SER A C 1
ATOM 927 O O . SER A 1 114 ? 4.079 6.973 -14.290 1.00 98.31 114 SER A O 1
ATOM 929 N N . SER A 1 115 ? 6.114 7.814 -14.714 1.00 98.50 115 SER A N 1
ATOM 930 C CA . SER A 1 115 ? 6.644 6.604 -15.351 1.00 98.50 115 SER A CA 1
ATOM 931 C C . SER A 1 115 ? 6.774 5.433 -14.376 1.00 98.50 115 SER A C 1
ATOM 933 O O . SER A 1 115 ? 6.617 4.281 -14.774 1.00 98.50 115 SER A O 1
ATOM 935 N N . TYR A 1 116 ? 6.980 5.720 -13.085 1.00 98.12 116 TYR A N 1
ATOM 936 C CA . TYR A 1 116 ? 6.871 4.730 -12.009 1.00 98.12 116 TYR A CA 1
ATOM 937 C C . TYR A 1 116 ? 5.450 4.142 -11.935 1.00 98.12 116 TYR A C 1
ATOM 939 O O . TYR A 1 116 ? 5.287 2.924 -11.896 1.00 98.12 116 TYR A O 1
ATOM 947 N N . VAL A 1 117 ? 4.419 4.997 -11.939 1.00 98.69 117 VAL A N 1
ATOM 948 C CA . VAL A 1 117 ? 3.009 4.569 -11.871 1.00 98.69 117 VAL A CA 1
ATOM 949 C C . VAL A 1 117 ? 2.599 3.836 -13.153 1.00 98.69 117 VAL A C 1
ATOM 951 O O . VAL A 1 117 ? 2.002 2.764 -13.081 1.00 98.69 117 VAL A O 1
ATOM 954 N N . GLU A 1 118 ? 2.981 4.358 -14.319 1.00 98.81 118 GLU A N 1
ATOM 955 C CA . GLU A 1 118 ? 2.727 3.751 -15.631 1.00 98.81 118 GLU A CA 1
ATOM 956 C C . GLU A 1 118 ? 3.304 2.333 -15.718 1.00 98.81 118 GLU A C 1
ATOM 958 O O . GLU A 1 118 ? 2.567 1.410 -16.055 1.00 98.81 118 GLU A O 1
ATOM 963 N N . ALA A 1 119 ? 4.560 2.117 -15.312 1.00 98.75 119 ALA A N 1
ATOM 964 C CA . ALA A 1 119 ? 5.188 0.792 -15.324 1.00 98.75 119 ALA A CA 1
ATOM 965 C C . ALA A 1 119 ? 4.429 -0.252 -14.475 1.00 98.75 119 ALA A C 1
ATOM 967 O O . ALA A 1 119 ? 4.356 -1.430 -14.847 1.00 98.75 119 ALA A O 1
ATOM 968 N N . ILE A 1 120 ? 3.833 0.169 -13.354 1.00 98.69 120 ILE A N 1
ATOM 969 C CA . ILE A 1 120 ? 3.009 -0.691 -12.492 1.00 98.69 120 ILE A CA 1
ATOM 970 C C . ILE A 1 120 ? 1.668 -1.000 -13.164 1.00 98.69 120 ILE A C 1
ATOM 972 O O . ILE A 1 120 ? 1.301 -2.170 -13.284 1.00 98.69 120 ILE A O 1
ATOM 976 N N . LEU A 1 121 ? 0.963 0.020 -13.664 1.00 98.81 121 LEU A N 1
ATOM 977 C CA . LEU A 1 121 ? -0.341 -0.138 -14.318 1.00 98.81 121 LEU A CA 1
ATOM 978 C C . LEU A 1 121 ? -0.247 -0.960 -15.618 1.00 98.81 121 LEU A C 1
ATOM 980 O O . LEU A 1 121 ? -1.084 -1.830 -15.865 1.00 98.81 121 LEU A O 1
ATOM 984 N N . GLU A 1 122 ? 0.803 -0.756 -16.417 1.00 98.75 122 GLU A N 1
ATOM 985 C CA . GLU A 1 122 ? 1.133 -1.574 -17.593 1.00 98.75 122 GLU A CA 1
ATOM 986 C C . GLU A 1 122 ? 1.340 -3.049 -17.232 1.00 98.75 122 GLU A C 1
ATOM 988 O O . GLU A 1 122 ? 0.911 -3.932 -17.979 1.00 98.75 122 GLU A O 1
ATOM 993 N N . THR A 1 123 ? 1.974 -3.322 -16.088 1.00 98.75 123 THR A N 1
ATOM 994 C CA . THR A 1 123 ? 2.199 -4.687 -15.595 1.00 98.75 123 THR A CA 1
ATOM 995 C C . THR A 1 123 ? 0.890 -5.302 -15.093 1.00 98.75 123 THR A C 1
ATOM 997 O O . THR A 1 123 ? 0.509 -6.379 -15.545 1.00 98.75 123 THR A O 1
ATOM 1000 N N . MET A 1 124 ? 0.132 -4.594 -14.249 1.00 98.50 124 MET A N 1
ATOM 1001 C CA . MET A 1 124 ? -1.189 -5.021 -13.756 1.00 98.50 124 MET A CA 1
ATOM 1002 C C . MET A 1 124 ? -2.157 -5.368 -14.898 1.00 98.50 124 MET A C 1
ATOM 1004 O O . MET A 1 124 ? -2.837 -6.397 -14.860 1.00 98.50 124 MET A O 1
ATOM 1008 N N . LYS A 1 125 ? -2.164 -4.565 -15.969 1.00 98.31 125 LYS A N 1
ATOM 1009 C CA . LYS A 1 125 ? -3.008 -4.763 -17.158 1.00 98.31 125 LYS A CA 1
ATOM 1010 C C . LYS A 1 125 ? -2.750 -6.088 -17.888 1.00 98.31 125 LYS A C 1
ATOM 1012 O O . LYS A 1 125 ? -3.670 -6.595 -18.533 1.00 98.31 125 LYS A O 1
ATOM 1017 N N . GLN A 1 126 ? -1.553 -6.669 -17.773 1.00 98.50 126 GLN A N 1
ATOM 1018 C CA . GLN A 1 126 ? -1.223 -7.986 -18.344 1.00 98.50 126 GLN A CA 1
ATOM 1019 C C . GLN A 1 126 ? -1.907 -9.132 -17.576 1.00 98.50 126 GLN A C 1
ATOM 1021 O O . GLN A 1 126 ? -2.246 -10.156 -18.166 1.00 98.50 126 GLN A O 1
ATOM 1026 N N . TYR A 1 127 ? -2.192 -8.935 -16.284 1.00 98.00 127 TYR A N 1
ATOM 1027 C CA . TYR A 1 127 ? -2.782 -9.938 -15.388 1.00 98.00 127 TYR A CA 1
ATOM 1028 C C . TYR A 1 127 ? -4.302 -9.793 -15.195 1.00 98.00 127 TYR A C 1
ATOM 1030 O O . TYR A 1 127 ? -4.909 -10.616 -14.513 1.00 98.00 127 TYR A O 1
ATOM 1038 N N . LYS A 1 128 ? -4.944 -8.812 -15.847 1.00 95.06 128 LYS A N 1
ATOM 1039 C CA . LYS A 1 128 ? -6.373 -8.457 -15.686 1.00 95.06 128 LYS A CA 1
ATOM 1040 C C . LYS A 1 128 ? -7.393 -9.599 -15.865 1.00 95.06 128 LYS A C 1
ATOM 1042 O O . LYS A 1 128 ? -8.535 -9.459 -15.445 1.00 95.06 128 LYS A O 1
ATOM 1047 N N . ASN A 1 129 ? -7.009 -10.687 -16.540 1.00 96.19 129 ASN A N 1
ATOM 1048 C CA . ASN A 1 129 ? -7.857 -11.866 -16.771 1.00 96.19 129 ASN A CA 1
ATOM 1049 C C . ASN A 1 129 ? -7.712 -12.934 -15.663 1.00 96.19 129 ASN A C 1
ATOM 1051 O O . ASN A 1 129 ? -8.422 -13.933 -15.697 1.00 96.19 129 ASN A O 1
ATOM 1055 N N . GLN A 1 130 ? -6.764 -12.756 -14.737 1.00 96.50 130 GLN A N 1
ATOM 1056 C CA . GLN A 1 130 ? -6.420 -13.699 -13.665 1.00 96.50 130 GLN A CA 1
ATOM 1057 C C . GLN A 1 130 ? -6.709 -13.109 -12.275 1.00 96.50 130 GLN A C 1
ATOM 1059 O O . GLN A 1 130 ? -7.182 -13.822 -11.399 1.00 96.50 130 GLN A O 1
ATOM 1064 N N . ILE A 1 131 ? -6.467 -11.806 -12.091 1.00 93.62 131 ILE A N 1
ATOM 1065 C CA . ILE A 1 131 ? -6.706 -11.069 -10.841 1.00 93.62 131 ILE A CA 1
ATOM 1066 C C . ILE A 1 131 ? -7.231 -9.660 -11.144 1.00 93.62 131 ILE A C 1
ATOM 1068 O O . ILE A 1 131 ? -6.757 -8.988 -12.066 1.00 93.62 131 ILE A O 1
ATOM 1072 N N . CYS A 1 132 ? -8.201 -9.186 -10.359 1.00 96.69 132 CYS A N 1
ATOM 1073 C CA . CYS A 1 132 ? -8.686 -7.811 -10.444 1.00 96.69 132 CYS A CA 1
ATOM 1074 C C . CYS A 1 132 ? -7.821 -6.901 -9.560 1.00 96.69 132 CYS A C 1
ATOM 1076 O O . CYS A 1 132 ? -8.022 -6.811 -8.354 1.00 96.69 132 CYS A O 1
ATOM 1078 N N . SER A 1 133 ? -6.834 -6.234 -10.150 1.00 96.94 133 SER A N 1
ATOM 1079 C CA . SER A 1 133 ? -5.905 -5.372 -9.414 1.00 96.94 133 SER A CA 1
ATOM 1080 C C . SER A 1 133 ? -6.258 -3.885 -9.554 1.00 96.94 133 SER A C 1
ATOM 1082 O O . SER A 1 133 ? -6.706 -3.431 -10.610 1.00 96.94 133 SER A O 1
ATOM 1084 N N . ARG A 1 134 ? -6.068 -3.120 -8.477 1.00 98.31 134 ARG A N 1
ATOM 1085 C CA . ARG A 1 134 ? -6.146 -1.652 -8.409 1.00 98.31 134 ARG A CA 1
ATOM 1086 C C . ARG A 1 134 ? -4.960 -1.104 -7.628 1.00 98.31 134 ARG A C 1
ATOM 1088 O O . ARG A 1 134 ? -4.322 -1.836 -6.872 1.00 98.31 134 ARG A O 1
ATOM 1095 N N . LEU A 1 135 ? -4.657 0.171 -7.847 1.00 98.75 135 LEU A N 1
ATOM 1096 C CA . LEU A 1 135 ? -3.503 0.838 -7.256 1.00 98.75 135 LEU A CA 1
ATOM 1097 C C . LEU A 1 135 ? -3.949 1.909 -6.250 1.00 98.75 135 LEU A C 1
ATOM 1099 O O . LEU A 1 135 ? -4.880 2.674 -6.502 1.00 98.75 135 LEU A O 1
ATOM 1103 N N . ILE A 1 136 ? -3.262 1.984 -5.118 1.00 98.62 136 ILE A N 1
ATOM 1104 C CA . ILE A 1 136 ? -3.338 3.078 -4.147 1.00 98.62 136 ILE A CA 1
ATOM 1105 C C . ILE A 1 136 ? -1.968 3.752 -4.110 1.00 98.62 136 ILE A C 1
ATOM 1107 O O . ILE A 1 136 ? -0.940 3.073 -4.060 1.00 98.62 136 ILE A O 1
ATOM 1111 N N . LEU A 1 137 ? -1.940 5.085 -4.137 1.00 98.75 137 LEU A N 1
ATOM 1112 C CA . LEU A 1 137 ? -0.685 5.825 -4.004 1.00 98.75 137 LEU A CA 1
ATOM 1113 C C . LEU A 1 137 ? -0.486 6.262 -2.552 1.00 98.75 137 LEU A C 1
ATOM 1115 O O . LEU A 1 137 ? -1.362 6.885 -1.956 1.00 98.75 137 LEU A O 1
ATOM 1119 N N . SER A 1 138 ? 0.669 5.924 -1.991 1.00 97.06 138 SER A N 1
ATOM 1120 C CA . SER A 1 138 ? 1.039 6.208 -0.606 1.00 97.06 138 SER A CA 1
ATOM 1121 C C . SER A 1 138 ? 1.810 7.518 -0.491 1.00 97.06 138 SER A C 1
ATOM 1123 O O . SER A 1 138 ? 2.812 7.722 -1.181 1.00 97.06 138 SER A O 1
ATOM 1125 N N . ILE A 1 139 ? 1.369 8.373 0.426 1.00 98.00 139 ILE A N 1
ATOM 1126 C CA . ILE A 1 139 ? 2.141 9.478 0.991 1.00 98.00 139 ILE A CA 1
ATOM 1127 C C . ILE A 1 139 ? 2.918 8.929 2.188 1.00 98.00 139 ILE A C 1
ATOM 1129 O O . ILE A 1 139 ? 2.364 8.256 3.056 1.00 98.00 139 ILE A O 1
ATOM 1133 N N . ASP A 1 140 ? 4.209 9.232 2.237 1.00 93.56 140 ASP A N 1
ATOM 1134 C CA . ASP A 1 140 ? 5.104 8.855 3.326 1.00 93.56 140 ASP A CA 1
ATOM 1135 C C . ASP A 1 140 ? 5.130 9.969 4.384 1.00 93.56 140 ASP A C 1
ATOM 1137 O O . ASP A 1 140 ? 5.301 11.150 4.069 1.00 93.56 140 ASP A O 1
ATOM 1141 N N . ARG A 1 141 ? 4.978 9.589 5.657 1.00 94.25 141 ARG A N 1
ATOM 1142 C CA . ARG A 1 141 ? 4.963 10.474 6.831 1.00 94.25 141 ARG A CA 1
ATOM 1143 C C . ARG A 1 141 ? 6.184 11.406 6.929 1.00 94.25 141 ARG A C 1
ATOM 1145 O O . ARG A 1 141 ? 6.089 12.423 7.619 1.00 94.25 141 ARG A O 1
ATOM 1152 N N . THR A 1 142 ? 7.280 11.147 6.210 1.00 92.25 142 THR A N 1
ATOM 1153 C CA . THR A 1 142 ? 8.468 12.022 6.112 1.00 92.25 142 THR A CA 1
ATOM 1154 C C . THR A 1 142 ? 8.420 13.092 5.003 1.00 92.25 142 THR A C 1
ATOM 1156 O O . THR A 1 142 ? 9.213 14.030 5.049 1.00 92.25 142 THR A O 1
ATOM 1159 N N . GLN A 1 143 ? 7.506 12.999 4.029 1.00 94.56 143 GLN A N 1
ATOM 1160 C CA . GLN A 1 143 ? 7.454 13.890 2.856 1.00 94.56 143 GLN A CA 1
ATOM 1161 C C . GLN A 1 143 ? 6.969 15.318 3.163 1.00 94.56 143 GLN A C 1
ATOM 1163 O O . GLN A 1 143 ? 6.308 15.582 4.170 1.00 94.56 143 GLN A O 1
ATOM 1168 N N . THR A 1 144 ? 7.253 16.254 2.251 1.00 97.00 144 THR A N 1
ATOM 1169 C CA . THR A 1 144 ? 6.665 17.603 2.277 1.00 97.00 144 THR A CA 1
ATOM 1170 C C . THR A 1 144 ? 5.218 17.603 1.769 1.00 97.00 144 THR A C 1
ATOM 1172 O O . THR A 1 144 ? 4.776 16.679 1.084 1.00 97.00 144 THR A O 1
ATOM 1175 N N . VAL A 1 145 ? 4.467 18.668 2.075 1.00 97.81 145 VAL A N 1
ATOM 1176 C CA . VAL A 1 145 ? 3.094 18.853 1.565 1.00 97.81 145 VAL A CA 1
ATOM 1177 C C . VAL A 1 145 ? 3.072 18.928 0.034 1.00 97.81 145 VAL A C 1
ATOM 1179 O O . VAL A 1 145 ? 2.170 18.367 -0.581 1.00 97.81 145 VAL A O 1
ATOM 1182 N N . ASP A 1 146 ? 4.085 19.535 -0.589 1.00 97.56 146 ASP A N 1
ATOM 1183 C CA . ASP A 1 146 ? 4.187 19.622 -2.051 1.00 97.56 146 ASP A CA 1
ATOM 1184 C C . ASP A 1 146 ? 4.372 18.241 -2.695 1.00 97.56 146 ASP A C 1
ATOM 11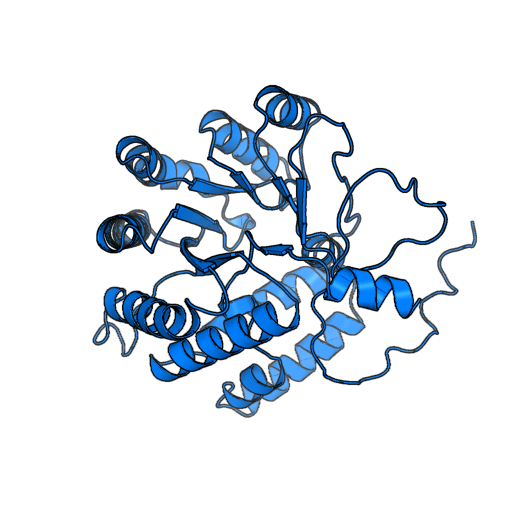86 O O . ASP A 1 146 ? 3.663 17.904 -3.641 1.00 97.56 146 ASP A O 1
ATOM 1190 N N . GLN A 1 147 ? 5.240 17.394 -2.129 1.00 96.62 147 GLN A N 1
ATOM 1191 C CA . GLN A 1 147 ? 5.424 16.007 -2.577 1.00 96.62 147 GLN A CA 1
ATOM 1192 C C . GLN A 1 147 ? 4.139 15.180 -2.415 1.00 96.62 147 GLN A C 1
ATOM 1194 O O . GLN A 1 147 ? 3.772 14.409 -3.299 1.00 96.62 147 GLN A O 1
ATOM 1199 N N . ALA A 1 148 ? 3.413 15.370 -1.311 1.00 98.12 148 ALA A N 1
ATOM 1200 C CA . ALA A 1 148 ? 2.112 14.739 -1.104 1.00 98.12 148 ALA A CA 1
ATOM 1201 C C . ALA A 1 148 ? 1.051 15.231 -2.111 1.00 98.12 148 ALA A C 1
ATOM 1203 O O . ALA A 1 148 ? 0.241 14.443 -2.602 1.00 98.12 148 ALA A O 1
ATOM 1204 N N . MET A 1 149 ? 1.086 16.516 -2.473 1.00 98.38 149 MET A N 1
ATOM 1205 C CA . MET A 1 149 ? 0.220 17.111 -3.492 1.00 98.38 149 MET A CA 1
ATOM 1206 C C . MET A 1 149 ? 0.543 16.595 -4.906 1.00 98.38 149 MET A C 1
ATOM 1208 O O . MET A 1 149 ? -0.365 16.403 -5.715 1.00 98.38 149 MET A O 1
ATOM 1212 N N . GLU A 1 150 ? 1.812 16.325 -5.222 1.00 98.06 150 GLU A N 1
ATOM 1213 C CA . GLU A 1 150 ? 2.203 15.632 -6.458 1.00 98.06 150 GLU A CA 1
ATOM 1214 C C . GLU A 1 150 ? 1.661 14.196 -6.502 1.00 98.06 150 GLU A C 1
ATOM 1216 O O . GLU A 1 150 ? 1.095 13.791 -7.519 1.00 98.06 150 GLU A O 1
ATOM 1221 N N . THR A 1 151 ? 1.738 13.455 -5.391 1.00 98.56 151 THR A N 1
ATOM 1222 C 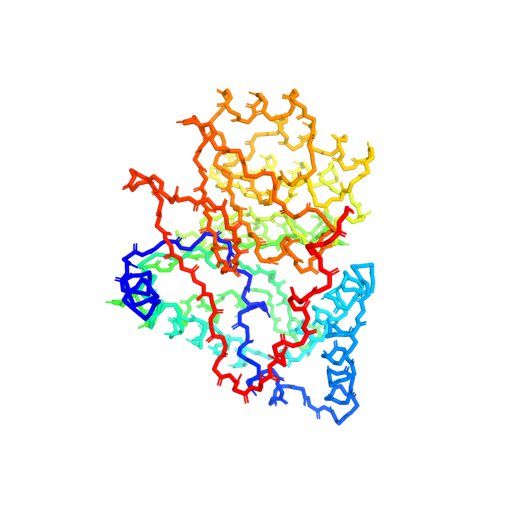CA . THR A 1 151 ? 1.141 12.114 -5.266 1.00 98.56 151 THR A CA 1
ATOM 1223 C C . THR A 1 151 ? -0.377 12.139 -5.483 1.00 98.56 151 THR A C 1
ATOM 1225 O O . THR A 1 151 ? -0.897 11.304 -6.225 1.00 98.56 151 THR A O 1
ATOM 1228 N N . LEU A 1 152 ? -1.093 13.124 -4.925 1.00 98.69 152 LEU A N 1
ATOM 1229 C CA . LEU A 1 152 ? -2.533 13.305 -5.160 1.00 98.69 152 LEU A CA 1
ATOM 1230 C C . LEU A 1 152 ? -2.854 13.594 -6.639 1.00 98.69 152 LEU A C 1
ATOM 1232 O O . LEU A 1 152 ? -3.764 12.981 -7.197 1.00 98.69 152 LEU A O 1
ATOM 1236 N N . LYS A 1 153 ? -2.082 14.465 -7.305 1.00 98.56 153 LYS A N 1
ATOM 1237 C CA . LYS A 1 153 ? -2.245 14.750 -8.746 1.00 98.56 153 LYS A CA 1
ATOM 1238 C C . LYS A 1 153 ? -2.036 13.505 -9.611 1.00 98.56 153 LYS A C 1
ATOM 1240 O O . LYS A 1 153 ? -2.753 13.312 -10.589 1.00 98.56 153 LYS A O 1
ATOM 1245 N N . LEU A 1 154 ? -1.078 12.642 -9.261 1.00 98.69 154 LEU A N 1
ATOM 1246 C CA . LEU A 1 154 ? -0.912 11.343 -9.922 1.00 98.69 154 LEU A CA 1
ATOM 1247 C C . LEU A 1 154 ? -2.125 10.439 -9.661 1.00 98.69 154 LEU A C 1
ATOM 1249 O O . LEU A 1 154 ? -2.629 9.817 -10.594 1.00 98.69 154 LEU A O 1
ATOM 1253 N N . ALA A 1 155 ? -2.630 10.401 -8.425 1.00 98.69 155 ALA A N 1
ATOM 1254 C CA . ALA A 1 155 ? -3.770 9.563 -8.072 1.00 98.69 155 ALA A CA 1
ATOM 1255 C C . ALA A 1 155 ? -5.061 9.962 -8.804 1.00 98.69 155 ALA A C 1
ATOM 1257 O O . ALA A 1 155 ? -5.826 9.088 -9.199 1.00 98.69 155 ALA A O 1
ATOM 1258 N N . GLU A 1 156 ? -5.276 11.258 -9.044 1.00 98.25 156 GLU A N 1
ATOM 1259 C CA . GLU A 1 156 ? -6.337 11.757 -9.925 1.00 98.25 156 GLU A CA 1
ATOM 1260 C C . GLU A 1 156 ? -6.106 11.355 -11.388 1.00 98.25 156 GLU A C 1
ATOM 1262 O O . GLU A 1 156 ? -6.997 10.796 -12.031 1.00 98.25 156 GLU A O 1
ATOM 1267 N N . ARG A 1 157 ? -4.898 11.615 -11.908 1.00 98.50 157 ARG A N 1
ATOM 1268 C CA . ARG A 1 157 ? -4.553 11.447 -13.326 1.00 98.50 157 ARG A CA 1
ATOM 1269 C C . ARG A 1 157 ? -4.760 10.026 -13.844 1.00 98.50 157 ARG A C 1
ATOM 1271 O O . ARG A 1 157 ? -5.149 9.863 -14.997 1.00 98.50 157 ARG A O 1
ATOM 1278 N N . TYR A 1 158 ? -4.480 9.020 -13.016 1.00 98.62 158 TYR A N 1
ATOM 1279 C CA . TYR A 1 158 ? -4.559 7.604 -13.391 1.00 98.62 158 TYR A CA 1
ATOM 1280 C C . TYR A 1 158 ? -5.842 6.905 -12.898 1.00 98.62 158 TYR A C 1
ATOM 1282 O O . TYR A 1 158 ? -5.893 5.675 -12.823 1.00 98.62 158 TYR A O 1
ATOM 1290 N N . ARG A 1 159 ? -6.911 7.654 -12.587 1.00 97.94 159 ARG A N 1
ATOM 1291 C CA . ARG A 1 159 ? -8.254 7.066 -12.426 1.00 97.94 159 ARG A CA 1
ATOM 1292 C C . ARG A 1 159 ? -8.735 6.482 -13.768 1.00 97.94 159 ARG A C 1
ATOM 1294 O O . ARG A 1 159 ? -8.475 7.080 -14.811 1.00 97.94 159 ARG A O 1
ATOM 1301 N N . PRO A 1 160 ? -9.469 5.353 -13.776 1.00 97.00 160 PRO A N 1
ATOM 1302 C CA . PRO A 1 160 ? -10.026 4.637 -12.624 1.00 97.00 160 PRO A CA 1
ATOM 1303 C C . PRO A 1 160 ? -9.126 3.525 -12.050 1.00 97.00 160 PRO A C 1
ATOM 1305 O O . PRO A 1 160 ? -9.562 2.822 -11.139 1.00 97.00 160 PRO A O 1
ATOM 1308 N N . ASP A 1 161 ? -7.915 3.322 -12.579 1.00 97.94 161 ASP A N 1
ATOM 1309 C CA . ASP A 1 161 ? -7.036 2.223 -12.153 1.00 97.94 161 ASP A CA 1
ATOM 1310 C C . ASP A 1 161 ? -6.322 2.527 -10.822 1.00 97.94 161 ASP A C 1
ATOM 1312 O O . ASP A 1 161 ? -6.135 1.626 -9.997 1.00 97.94 161 ASP A O 1
ATOM 1316 N N . VAL A 1 162 ? -6.003 3.805 -10.570 1.00 98.75 162 VAL A N 1
ATOM 1317 C CA . VAL A 1 162 ? -5.716 4.312 -9.220 1.00 98.75 162 VAL A CA 1
ATOM 1318 C C . VAL A 1 162 ? -7.026 4.651 -8.509 1.00 98.75 162 VAL A C 1
ATOM 1320 O O . VAL A 1 162 ? -7.817 5.472 -8.981 1.00 98.75 162 VAL A O 1
ATOM 1323 N N . VAL A 1 163 ? -7.256 4.026 -7.353 1.00 98.19 163 VAL A N 1
ATOM 1324 C CA . VAL A 1 163 ? -8.541 4.081 -6.634 1.00 98.19 163 VAL A CA 1
ATOM 1325 C C . VAL A 1 163 ? -8.494 4.812 -5.302 1.00 98.19 163 VAL A C 1
ATOM 1327 O O . VAL A 1 163 ? -9.559 5.149 -4.792 1.00 98.19 163 VAL A O 1
ATOM 1330 N N . GLY A 1 164 ? -7.314 5.106 -4.754 1.00 98.25 164 GLY A N 1
ATOM 1331 C CA . GLY A 1 164 ? -7.216 5.776 -3.460 1.00 98.25 164 GLY A CA 1
ATOM 1332 C C . GLY A 1 164 ? -5.849 6.363 -3.129 1.00 98.25 164 GLY A C 1
ATOM 1333 O O . GLY A 1 164 ? -4.870 6.179 -3.858 1.00 98.25 164 GLY A O 1
ATOM 1334 N N . LEU A 1 165 ? -5.820 7.063 -1.997 1.00 98.56 165 LEU A N 1
ATOM 1335 C CA . LEU A 1 165 ? -4.645 7.685 -1.389 1.00 98.56 165 LEU A CA 1
ATOM 1336 C C . LEU A 1 165 ? -4.407 7.083 0.007 1.00 98.56 165 LEU A C 1
ATOM 1338 O O . LEU A 1 165 ? -5.350 6.935 0.785 1.00 98.56 165 LEU A O 1
ATOM 1342 N N . ASP A 1 166 ? -3.159 6.750 0.316 1.00 98.25 166 ASP A N 1
ATOM 1343 C CA . ASP A 1 166 ? -2.723 6.156 1.587 1.00 98.25 166 ASP A CA 1
ATOM 1344 C C . ASP A 1 166 ? -1.807 7.121 2.363 1.00 98.25 166 ASP A C 1
ATOM 1346 O O . ASP A 1 166 ? -1.041 7.860 1.744 1.00 98.25 166 ASP A O 1
ATOM 1350 N N . LEU A 1 167 ? -1.868 7.123 3.700 1.00 97.62 167 LEU A N 1
ATOM 1351 C CA . LEU A 1 167 ? -0.823 7.711 4.555 1.00 97.62 167 LEU A CA 1
ATOM 1352 C C . LEU A 1 167 ? -0.150 6.606 5.368 1.00 97.62 167 LEU A C 1
ATOM 1354 O O . LEU A 1 167 ? -0.800 5.953 6.185 1.00 97.62 167 LEU A O 1
ATOM 1358 N N . SER A 1 168 ? 1.157 6.457 5.168 1.00 90.75 168 SER A N 1
ATOM 1359 C CA . SER A 1 168 ? 1.997 5.413 5.762 1.00 90.75 168 SER A CA 1
ATOM 1360 C C . SER A 1 168 ? 3.438 5.914 5.959 1.00 90.75 168 SER A C 1
ATOM 1362 O O . SER A 1 168 ? 3.708 7.110 5.860 1.00 90.75 168 SER A O 1
ATOM 1364 N N . GLY A 1 169 ? 4.389 5.034 6.278 1.00 86.56 169 GLY A N 1
ATOM 1365 C CA . GLY A 1 169 ? 5.775 5.399 6.599 1.00 86.56 169 GLY A CA 1
ATOM 1366 C C . GLY A 1 169 ? 6.028 5.394 8.106 1.00 86.56 169 GLY A C 1
ATOM 1367 O O . GLY A 1 169 ? 5.334 4.698 8.834 1.00 86.56 169 GLY A O 1
ATOM 1368 N N . ASP A 1 170 ? 7.032 6.133 8.581 1.00 84.94 170 ASP A N 1
ATOM 1369 C CA . ASP A 1 170 ? 7.418 6.111 10.000 1.00 84.94 170 ASP A CA 1
ATOM 1370 C C . ASP A 1 170 ? 6.347 6.775 10.901 1.00 84.94 170 ASP A C 1
ATOM 1372 O O . ASP A 1 170 ? 6.143 7.994 10.802 1.00 84.94 170 ASP A O 1
ATOM 1376 N N . PRO A 1 171 ? 5.671 6.024 11.798 1.00 84.81 171 PRO A N 1
ATOM 1377 C CA . PRO A 1 171 ? 4.644 6.572 12.679 1.00 84.81 171 PRO A CA 1
ATOM 1378 C C . PRO A 1 171 ? 5.202 7.541 13.728 1.00 84.81 171 PRO A C 1
ATOM 1380 O O . PRO A 1 171 ? 4.447 8.366 14.237 1.00 84.81 171 PRO A O 1
ATOM 1383 N N . ASN A 1 172 ? 6.512 7.529 14.017 1.00 85.44 172 ASN A N 1
ATOM 1384 C CA . ASN A 1 172 ? 7.120 8.461 14.976 1.00 85.44 172 ASN A CA 1
ATOM 1385 C C . ASN A 1 172 ? 7.029 9.927 14.521 1.00 85.44 172 ASN A C 1
ATOM 1387 O O . ASN A 1 172 ? 7.139 10.829 15.348 1.00 85.44 172 ASN A O 1
ATOM 1391 N N . VAL A 1 173 ? 6.807 10.180 13.225 1.00 87.44 173 VAL A N 1
ATOM 1392 C CA . VAL A 1 173 ? 6.769 11.536 12.649 1.00 87.44 173 VAL A CA 1
ATOM 1393 C C . VAL A 1 173 ? 5.433 12.256 12.901 1.00 87.44 173 VAL A C 1
ATOM 1395 O O . VAL A 1 173 ? 5.392 13.477 12.771 1.00 87.44 173 VAL A O 1
ATOM 1398 N N . LYS A 1 174 ? 4.354 11.534 13.264 1.00 82.38 174 LYS A N 1
ATOM 1399 C CA . LYS A 1 174 ? 3.050 12.096 13.708 1.00 82.38 174 LYS A CA 1
ATOM 1400 C C . LYS A 1 174 ? 2.542 13.269 12.843 1.00 82.38 174 LYS A C 1
ATOM 1402 O O . LYS A 1 174 ? 2.266 14.364 13.327 1.00 82.38 174 LYS A O 1
ATOM 1407 N N . SER A 1 175 ? 2.506 13.059 11.527 1.00 88.50 175 SER A N 1
ATOM 1408 C CA . SER A 1 175 ? 2.360 14.116 10.523 1.00 88.50 175 SER A CA 1
ATOM 1409 C C . SER A 1 175 ? 0.994 14.211 9.834 1.00 88.50 175 SER A C 1
ATOM 1411 O O . SER A 1 175 ? 0.881 14.938 8.844 1.00 88.50 175 SER A O 1
ATOM 1413 N N . PHE A 1 176 ? -0.058 13.544 10.329 1.00 95.94 176 PHE A N 1
ATOM 1414 C CA . PHE A 1 176 ? -1.383 13.610 9.696 1.00 95.94 176 PHE A CA 1
ATOM 1415 C C . PHE A 1 176 ? -1.928 15.046 9.592 1.00 95.94 176 PHE A C 1
ATOM 1417 O O . PHE A 1 176 ? -2.379 15.445 8.518 1.00 95.94 176 PHE A O 1
ATOM 1424 N N . GLU A 1 177 ? -1.802 15.856 10.652 1.00 96.62 177 GLU A N 1
ATOM 1425 C CA . GLU A 1 177 ? -2.257 17.258 10.662 1.00 96.62 177 GLU A CA 1
ATOM 1426 C C . GLU A 1 177 ? -1.640 18.075 9.512 1.00 96.62 177 GLU A C 1
ATOM 1428 O O . GLU A 1 177 ? -2.343 18.789 8.795 1.00 96.62 177 GLU A O 1
ATOM 1433 N N . ARG A 1 178 ? -0.337 17.888 9.253 1.00 97.19 178 ARG A N 1
ATOM 1434 C CA . ARG A 1 178 ? 0.394 18.542 8.153 1.00 97.19 178 ARG A CA 1
ATOM 1435 C C . ARG A 1 178 ? -0.190 18.203 6.779 1.00 97.19 178 ARG A C 1
ATOM 1437 O O . ARG A 1 178 ? -0.122 19.026 5.868 1.00 97.19 178 ARG A O 1
ATOM 1444 N N . PHE A 1 179 ? -0.745 17.003 6.611 1.00 98.12 179 PHE A N 1
ATOM 1445 C CA . PHE A 1 179 ? -1.301 16.535 5.342 1.00 98.12 179 PHE A CA 1
ATOM 1446 C C . PHE A 1 179 ? -2.818 16.730 5.208 1.00 98.12 179 PHE A C 1
ATOM 1448 O O . PHE A 1 179 ? -3.344 16.497 4.117 1.00 98.12 179 PHE A O 1
ATOM 1455 N N . LEU A 1 180 ? -3.520 17.231 6.235 1.00 96.88 180 LEU A N 1
ATOM 1456 C CA . LEU A 1 180 ? -4.952 17.557 6.161 1.00 96.88 180 LEU A CA 1
ATOM 1457 C C . LEU A 1 180 ? -5.353 18.355 4.902 1.00 96.88 180 LEU A C 1
ATOM 1459 O O . LEU A 1 180 ? -6.374 18.005 4.312 1.00 96.88 180 LEU 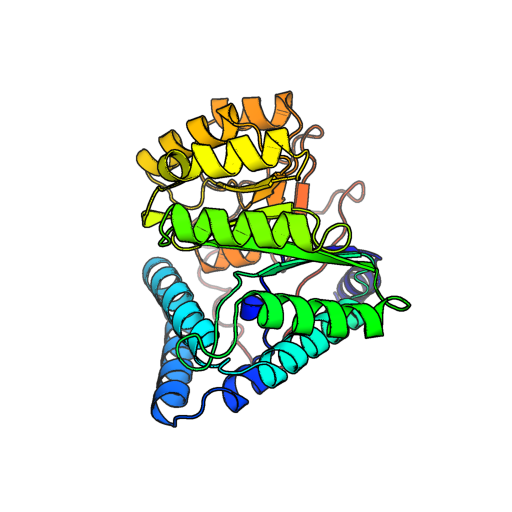A O 1
ATOM 1463 N N . PRO A 1 181 ? -4.591 19.358 4.408 1.00 97.50 181 PRO A N 1
ATOM 1464 C CA . PRO A 1 181 ? -4.934 20.048 3.159 1.00 97.50 181 PRO A CA 1
ATOM 1465 C C . PRO A 1 181 ? -4.995 19.120 1.934 1.00 97.50 181 PRO A C 1
ATOM 1467 O O . PRO A 1 181 ? -5.878 19.271 1.092 1.00 97.50 181 PRO A O 1
ATOM 1470 N N . VAL A 1 182 ? -4.098 18.131 1.852 1.00 98.50 182 VAL A N 1
ATOM 1471 C CA . VAL A 1 182 ? -4.042 17.142 0.760 1.00 98.50 182 VAL A CA 1
ATOM 1472 C C . VAL A 1 182 ? -5.202 16.153 0.884 1.00 98.50 182 VAL A C 1
ATOM 1474 O O . VAL A 1 182 ? -5.920 15.905 -0.082 1.00 98.50 182 VAL A O 1
ATOM 1477 N N . PHE A 1 183 ? -5.438 15.633 2.090 1.00 98.38 183 PHE A N 1
ATOM 1478 C CA . PHE A 1 183 ? -6.505 14.666 2.358 1.00 98.38 183 PHE A CA 1
ATOM 1479 C C . PHE A 1 183 ? -7.915 15.275 2.233 1.00 98.38 183 PHE A C 1
ATOM 1481 O O . PHE A 1 183 ? -8.829 14.620 1.728 1.00 98.38 183 PHE A O 1
ATOM 1488 N N . ASN A 1 184 ? -8.095 16.550 2.588 1.00 98.19 184 ASN A N 1
ATOM 1489 C CA . ASN A 1 184 ? -9.339 17.286 2.346 1.00 98.19 184 ASN A CA 1
ATOM 1490 C C . ASN A 1 184 ? -9.600 17.504 0.849 1.00 98.19 184 ASN A C 1
ATOM 1492 O O . ASN A 1 184 ? -10.739 17.352 0.406 1.00 98.19 184 ASN A O 1
ATOM 1496 N N . LEU A 1 185 ? -8.564 17.802 0.057 1.00 98.44 185 LEU A N 1
ATOM 1497 C CA . LEU A 1 185 ? -8.698 17.912 -1.395 1.00 98.44 185 LEU A CA 1
ATOM 1498 C C . LEU A 1 185 ? -9.046 16.549 -2.025 1.00 98.44 185 LEU A C 1
ATOM 1500 O O . LEU A 1 185 ? -9.991 16.468 -2.807 1.00 98.44 185 LEU A O 1
ATOM 1504 N N . ALA A 1 186 ? -8.401 15.458 -1.594 1.00 98.31 186 ALA A N 1
ATOM 1505 C CA . ALA A 1 186 ? -8.760 14.097 -2.010 1.00 98.31 186 ALA A CA 1
ATOM 1506 C C . ALA A 1 186 ? -10.250 13.778 -1.759 1.00 98.31 186 ALA A C 1
ATOM 1508 O O . ALA A 1 186 ? -10.928 13.237 -2.637 1.00 98.31 186 ALA A O 1
ATOM 1509 N N . LYS A 1 187 ? -10.802 14.195 -0.607 1.00 96.75 187 LYS A N 1
ATOM 1510 C CA . LYS A 1 187 ? -12.243 14.079 -0.324 1.00 96.75 187 LYS A CA 1
ATOM 1511 C C . LYS A 1 187 ? -13.118 14.898 -1.270 1.00 96.75 187 LYS A C 1
ATOM 1513 O O . LYS A 1 187 ? -14.107 14.366 -1.766 1.00 96.75 187 LYS A O 1
ATOM 1518 N N . GLN A 1 188 ? -12.763 16.154 -1.550 1.00 97.81 188 GLN A N 1
ATOM 1519 C CA . GLN A 1 188 ? -13.498 17.001 -2.507 1.00 97.81 188 GLN A CA 1
ATOM 1520 C C . GLN A 1 188 ? -13.542 16.380 -3.914 1.00 97.81 188 GLN A C 1
ATOM 1522 O O . GLN A 1 188 ? -14.525 16.534 -4.634 1.00 97.81 188 GLN A O 1
ATOM 1527 N N . MET A 1 189 ? -12.502 15.627 -4.278 1.00 97.00 189 MET A N 1
ATOM 1528 C CA . MET A 1 189 ? -12.370 14.917 -5.554 1.00 97.00 189 MET A CA 1
ATOM 1529 C C . MET A 1 189 ? -13.060 13.540 -5.572 1.00 97.00 189 MET A C 1
ATOM 1531 O O . MET A 1 189 ? -13.018 12.847 -6.588 1.00 97.00 189 MET A O 1
ATOM 1535 N N . ASN A 1 190 ? -13.701 13.125 -4.472 1.00 97.38 190 ASN A N 1
ATOM 1536 C CA . ASN A 1 190 ? -14.260 11.781 -4.279 1.00 97.38 190 ASN A CA 1
ATOM 1537 C C . ASN A 1 190 ? -13.220 10.657 -4.491 1.00 97.38 190 ASN A C 1
ATOM 1539 O O . ASN A 1 190 ? -13.531 9.596 -5.043 1.00 97.38 190 ASN A O 1
ATOM 1543 N N . LEU A 1 191 ? -11.974 10.890 -4.062 1.00 98.06 191 LEU A N 1
ATOM 1544 C CA . LEU A 1 191 ? -10.919 9.882 -3.995 1.00 98.06 191 LEU A CA 1
ATOM 1545 C C . LEU A 1 191 ? -10.954 9.207 -2.606 1.00 98.06 191 LEU A C 1
ATOM 1547 O O . LEU A 1 191 ? -10.729 9.887 -1.602 1.00 98.06 191 LEU A O 1
ATOM 1551 N N . PRO A 1 192 ? -11.235 7.891 -2.520 1.00 98.00 192 PRO A N 1
ATOM 1552 C CA . PRO A 1 192 ? -11.111 7.120 -1.286 1.00 98.00 192 PRO A CA 1
ATOM 1553 C C . PRO A 1 192 ? -9.751 7.276 -0.602 1.00 98.00 192 PRO A C 1
ATOM 1555 O O . PRO A 1 192 ? -8.714 7.414 -1.253 1.00 98.00 192 PRO A O 1
ATOM 1558 N N . THR A 1 193 ? -9.756 7.223 0.727 1.00 98.38 193 THR A N 1
ATOM 1559 C CA . THR A 1 193 ? -8.553 7.402 1.553 1.00 98.38 193 THR A CA 1
ATOM 1560 C C . THR A 1 193 ? -8.428 6.272 2.568 1.00 98.38 193 THR A C 1
ATOM 1562 O O . THR A 1 193 ? -9.421 5.873 3.175 1.00 98.38 193 THR A O 1
ATOM 1565 N N . THR A 1 194 ? -7.218 5.758 2.762 1.00 97.12 194 THR A N 1
ATOM 1566 C CA . THR A 1 194 ? -6.880 4.825 3.846 1.00 97.12 194 THR A CA 1
ATOM 1567 C C . THR A 1 194 ? -5.703 5.395 4.635 1.00 97.12 194 THR A C 1
ATOM 1569 O O . THR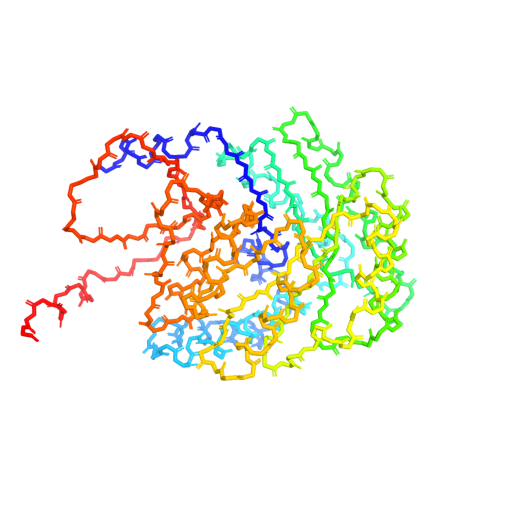 A 1 194 ? -4.864 6.098 4.074 1.00 97.12 194 THR A O 1
ATOM 1572 N N . ILE A 1 195 ? -5.684 5.221 5.954 1.00 97.62 195 ILE A N 1
ATOM 1573 C CA . ILE A 1 195 ? -4.703 5.883 6.828 1.00 97.62 195 ILE A CA 1
ATOM 1574 C C . ILE A 1 195 ? -4.199 4.890 7.871 1.00 97.62 195 ILE A C 1
ATOM 1576 O O . ILE A 1 195 ? -5.000 4.292 8.590 1.00 97.62 195 ILE A O 1
ATOM 1580 N N . HIS A 1 196 ? -2.877 4.747 7.981 1.00 93.69 196 HIS A N 1
ATOM 1581 C CA . HIS A 1 196 ? -2.240 4.023 9.078 1.00 9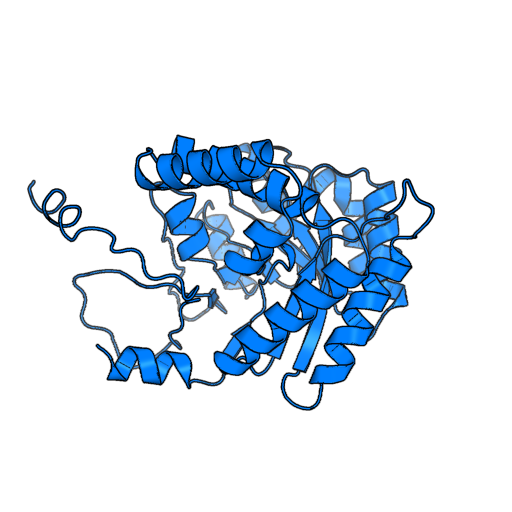3.69 196 HIS A CA 1
ATOM 1582 C C . HIS A 1 196 ? -2.442 4.764 10.411 1.00 93.69 196 HIS A C 1
ATOM 1584 O O . HIS A 1 196 ? -2.095 5.945 10.535 1.00 93.69 196 HIS A O 1
ATOM 1590 N N . ILE A 1 197 ? -2.996 4.064 11.403 1.00 92.94 197 ILE A N 1
ATOM 1591 C CA . ILE A 1 197 ? -3.444 4.612 12.689 1.00 92.94 197 ILE A CA 1
ATOM 1592 C C . ILE A 1 197 ? -3.071 3.659 13.840 1.00 92.94 197 ILE A C 1
ATOM 1594 O O . ILE A 1 197 ? -3.049 2.439 13.664 1.00 92.94 197 ILE A O 1
ATOM 1598 N N . GLY A 1 198 ? -2.811 4.189 15.0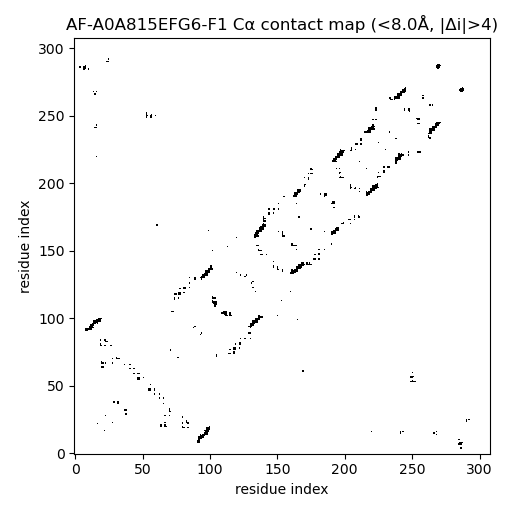39 1.00 91.00 198 GLY A N 1
ATOM 1599 C CA . GLY A 1 198 ? -2.595 3.370 16.236 1.00 91.00 198 GLY A CA 1
ATOM 1600 C C . GLY A 1 198 ? -1.395 2.419 16.155 1.00 91.00 198 GLY A C 1
ATOM 1601 O O . GLY A 1 198 ? -1.484 1.296 16.644 1.00 91.00 198 GLY A O 1
ATOM 1602 N N . GLU A 1 199 ? -0.295 2.825 15.515 1.00 83.69 199 GLU A N 1
ATOM 1603 C CA . GLU A 1 199 ? 0.919 2.002 15.354 1.00 83.69 199 GLU A CA 1
ATOM 1604 C C . GLU A 1 199 ? 1.899 2.105 16.541 1.00 83.69 199 GLU A C 1
ATOM 1606 O O . GLU A 1 199 ? 2.759 1.238 16.690 1.00 83.69 199 GLU A O 1
ATOM 1611 N N . LEU A 1 200 ? 1.768 3.123 17.407 1.00 85.94 200 LEU A N 1
ATOM 1612 C CA . LEU A 1 200 ? 2.654 3.355 18.559 1.00 85.94 200 LEU A CA 1
ATOM 1613 C C . LEU A 1 200 ? 1.886 3.451 19.895 1.00 85.94 200 LEU A C 1
ATOM 1615 O O . LEU A 1 200 ? 0.819 4.063 19.942 1.00 85.94 200 LEU A O 1
ATOM 1619 N N . PRO A 1 201 ? 2.431 2.918 21.008 1.00 86.06 201 PRO A N 1
ATOM 1620 C CA . PRO A 1 201 ? 1.788 2.912 22.326 1.00 86.06 201 PRO A CA 1
ATOM 1621 C C . PRO A 1 201 ? 1.963 4.240 23.093 1.00 86.06 201 PRO A C 1
ATOM 1623 O O . PRO A 1 201 ? 2.223 4.227 24.296 1.00 86.06 201 PRO A O 1
ATOM 1626 N N . ASP A 1 202 ? 1.872 5.391 22.418 1.00 87.88 202 ASP A N 1
ATOM 1627 C CA . ASP A 1 202 ? 2.149 6.703 23.019 1.00 87.88 202 ASP A CA 1
ATOM 1628 C C . ASP A 1 202 ? 0.981 7.707 22.924 1.00 87.88 202 ASP A C 1
ATOM 1630 O O . ASP A 1 202 ? 0.072 7.597 22.099 1.00 87.88 202 ASP A O 1
ATOM 1634 N N . ALA A 1 203 ? 1.000 8.708 23.810 1.00 91.50 203 ALA A N 1
ATOM 1635 C CA . ALA A 1 203 ? -0.069 9.699 23.950 1.00 91.50 203 ALA A CA 1
ATOM 1636 C C . ALA A 1 203 ? -0.129 10.742 22.812 1.00 91.50 203 ALA A C 1
ATOM 1638 O O . ALA A 1 203 ? -1.065 11.540 22.751 1.00 91.50 203 ALA A O 1
ATOM 1639 N N . GLU A 1 204 ? 0.858 10.787 21.918 1.00 91.69 204 GLU A N 1
ATOM 1640 C CA . GLU A 1 204 ? 0.785 11.566 20.679 1.00 91.69 204 GLU A CA 1
ATOM 1641 C C . GLU A 1 204 ? 0.117 10.764 19.569 1.00 91.69 204 GLU A C 1
ATOM 1643 O O . GLU A 1 204 ? -0.719 11.319 18.865 1.00 91.69 204 GLU A O 1
ATOM 1648 N N . CYS A 1 205 ? 0.392 9.460 19.473 1.00 91.31 205 CYS A N 1
ATOM 1649 C CA . CYS A 1 205 ? -0.334 8.557 18.585 1.00 91.31 205 CYS A CA 1
ATOM 1650 C C . CYS A 1 205 ? -1.832 8.555 18.920 1.00 91.31 205 CYS A C 1
ATOM 1652 O O . CYS A 1 205 ? -2.649 8.735 18.025 1.00 91.31 205 CYS A O 1
ATOM 1654 N N . LEU A 1 206 ? -2.206 8.504 20.206 1.00 94.12 206 LEU A N 1
ATOM 1655 C CA . LEU A 1 206 ? -3.615 8.628 20.608 1.00 94.12 206 LEU A CA 1
ATOM 1656 C C . LEU A 1 206 ? -4.249 9.974 20.210 1.00 94.12 206 LEU A C 1
ATOM 1658 O O . LEU A 1 206 ? -5.418 9.989 19.842 1.00 94.12 206 LEU A O 1
ATOM 1662 N N . ARG A 1 207 ? -3.500 11.087 20.226 1.00 95.56 207 ARG A N 1
ATOM 1663 C CA . ARG A 1 207 ? -3.995 12.392 19.743 1.00 95.56 207 ARG A CA 1
ATOM 1664 C C . ARG A 1 207 ? -4.105 12.448 18.218 1.00 95.56 207 ARG A C 1
ATOM 1666 O O . ARG A 1 207 ? -5.064 13.010 17.699 1.00 95.56 207 ARG A O 1
ATOM 1673 N N . GLU A 1 208 ? -3.159 11.851 17.494 1.00 95.94 208 GLU A N 1
ATOM 1674 C CA . GLU A 1 208 ? -3.237 11.742 16.035 1.00 95.94 208 GLU A CA 1
ATOM 1675 C C . GLU A 1 208 ? -4.406 10.842 15.605 1.00 95.94 208 GLU A C 1
ATOM 1677 O O . GLU A 1 208 ? -5.112 11.180 14.656 1.00 95.94 208 GLU A O 1
ATOM 1682 N N . ASN A 1 209 ? -4.675 9.755 16.341 1.00 96.44 209 ASN A N 1
ATOM 1683 C CA . ASN A 1 209 ? -5.840 8.899 16.123 1.00 96.44 209 ASN A CA 1
ATOM 1684 C C . ASN A 1 209 ? -7.142 9.716 16.129 1.00 96.44 209 ASN A C 1
ATOM 1686 O O . ASN A 1 209 ? -7.964 9.533 15.236 1.00 96.44 209 ASN A O 1
ATOM 1690 N N . ASP A 1 210 ? -7.334 10.629 17.091 1.00 97.31 210 ASP A N 1
ATOM 1691 C CA . ASP A 1 210 ? -8.543 11.462 17.146 1.00 97.31 210 ASP A CA 1
ATOM 1692 C C . ASP A 1 210 ? -8.675 12.361 15.909 1.00 97.31 210 ASP A C 1
ATOM 1694 O O . ASP A 1 210 ? -9.751 12.408 15.316 1.00 97.31 210 ASP A O 1
ATOM 1698 N N . LEU A 1 211 ? -7.582 12.984 15.447 1.00 97.12 211 LEU A N 1
ATOM 1699 C CA . LEU A 1 211 ? -7.573 13.781 14.211 1.00 97.12 211 LEU A CA 1
ATOM 1700 C C . LEU A 1 211 ? -7.925 12.936 12.974 1.00 97.12 211 LEU A C 1
ATOM 1702 O O . LEU A 1 211 ? -8.699 13.373 12.119 1.00 97.12 211 LEU A O 1
ATOM 1706 N N . ILE A 1 212 ? -7.383 11.718 12.872 1.00 97.69 212 ILE A N 1
ATOM 1707 C CA . ILE A 1 212 ? -7.664 10.784 11.770 1.00 97.69 212 ILE A CA 1
ATOM 1708 C C . ILE A 1 212 ? -9.137 10.348 11.801 1.00 97.69 212 ILE A C 1
ATOM 1710 O O . ILE A 1 212 ? -9.814 10.351 10.769 1.00 97.69 212 ILE A O 1
ATOM 1714 N N . LEU A 1 213 ? -9.664 10.013 12.980 1.00 97.00 213 LEU A N 1
ATOM 1715 C CA . LEU A 1 213 ? -11.062 9.620 13.155 1.00 97.00 213 LEU A CA 1
ATOM 1716 C C . LEU A 1 213 ? -12.029 10.799 12.953 1.00 97.00 213 LEU A C 1
ATOM 1718 O O . LEU A 1 213 ? -13.160 10.578 12.522 1.00 97.00 213 LEU A O 1
ATOM 1722 N N . ASP A 1 214 ? -11.622 12.038 13.243 1.00 97.06 214 ASP A N 1
ATOM 1723 C CA . ASP A 1 214 ? -12.393 13.256 12.949 1.00 97.06 214 ASP A CA 1
ATOM 1724 C C . ASP A 1 214 ? -12.430 13.534 11.441 1.00 97.06 214 ASP A C 1
ATOM 1726 O O . ASP A 1 214 ? -13.473 13.911 10.900 1.00 97.06 214 ASP A O 1
ATOM 1730 N N . PHE A 1 215 ? -11.320 13.276 10.740 1.00 97.12 215 PHE A N 1
ATOM 1731 C CA . PHE A 1 215 ? -11.270 13.335 9.282 1.00 97.12 215 PHE A CA 1
ATOM 1732 C C . PHE A 1 215 ? -12.170 12.283 8.622 1.00 97.12 215 PHE A C 1
ATOM 1734 O O . PHE A 1 215 ? -12.766 12.595 7.592 1.00 97.12 215 PHE A O 1
ATOM 1741 N N . LYS A 1 216 ? -12.320 11.081 9.201 1.00 95.56 216 LYS A N 1
ATOM 1742 C CA . LYS A 1 216 ? -13.138 9.955 8.687 1.00 95.56 216 LYS A CA 1
ATOM 1743 C C . LYS A 1 216 ? -12.652 9.432 7.322 1.00 95.56 216 LYS A C 1
ATOM 1745 O O . LYS A 1 216 ? -13.299 9.709 6.303 1.00 95.56 216 LYS A O 1
ATOM 1750 N N . PRO A 1 217 ? -11.509 8.727 7.251 1.00 96.06 217 PRO A N 1
ATOM 1751 C CA . PRO A 1 217 ? -11.068 8.073 6.021 1.00 96.06 217 PRO A CA 1
ATOM 1752 C C . PRO A 1 217 ? -12.029 6.947 5.612 1.00 96.06 217 PRO A C 1
ATOM 1754 O O . PRO A 1 217 ? -12.894 6.531 6.379 1.00 96.06 217 PRO A O 1
ATOM 1757 N N . SER A 1 218 ? -11.875 6.441 4.389 1.00 95.50 218 SER A N 1
ATOM 1758 C CA . SER A 1 218 ? -12.676 5.321 3.881 1.00 95.50 218 SER A CA 1
ATOM 1759 C C . SER A 1 218 ? -12.346 3.995 4.571 1.00 95.50 218 SER A C 1
ATOM 1761 O O . SER A 1 218 ? -13.225 3.144 4.657 1.00 95.50 218 SER A O 1
ATOM 1763 N N . ARG A 1 219 ? -11.098 3.815 5.031 1.00 95.06 219 ARG A N 1
ATOM 1764 C CA . ARG A 1 219 ? -10.610 2.672 5.827 1.00 95.06 219 ARG A CA 1
ATOM 1765 C C . ARG A 1 219 ? -9.466 3.105 6.752 1.00 95.06 219 ARG A C 1
ATOM 1767 O O . ARG A 1 219 ? -8.891 4.180 6.568 1.00 95.06 219 ARG A O 1
ATOM 1774 N N . LEU A 1 220 ? -9.123 2.260 7.720 1.00 93.56 220 LEU A N 1
ATOM 1775 C CA . LEU A 1 220 ? -8.010 2.457 8.653 1.00 93.56 220 LEU A CA 1
ATOM 1776 C C . LEU A 1 220 ? -7.038 1.274 8.593 1.00 93.56 220 LEU A C 1
ATOM 1778 O O . LEU A 1 220 ? -7.473 0.126 8.593 1.00 93.56 220 LEU A O 1
ATOM 1782 N N . GLY A 1 221 ? -5.735 1.548 8.587 1.00 88.81 221 GLY A N 1
ATOM 1783 C CA . GLY A 1 221 ? -4.676 0.543 8.686 1.00 88.81 221 GLY A CA 1
ATOM 1784 C C . GLY A 1 221 ? -4.236 0.306 10.130 1.00 88.81 221 GLY A C 1
ATOM 1785 O O . GLY A 1 221 ? -4.009 1.268 10.861 1.00 88.81 221 GLY A O 1
ATOM 1786 N N . HIS A 1 222 ? -4.057 -0.961 10.513 1.00 85.81 222 HIS A N 1
ATOM 1787 C CA . HIS A 1 222 ? -3.623 -1.422 11.841 1.00 85.81 222 HIS A CA 1
ATOM 1788 C C . HIS A 1 222 ? -4.625 -1.174 12.984 1.00 85.81 222 HIS A C 1
ATOM 1790 O O . HIS A 1 222 ? -5.326 -2.103 13.377 1.00 85.81 222 HIS A O 1
ATOM 1796 N N . PHE A 1 223 ? -4.693 0.046 13.531 1.00 89.62 223 PHE A N 1
ATOM 1797 C CA . PHE A 1 223 ? -5.540 0.421 14.678 1.00 89.62 223 PHE A CA 1
ATOM 1798 C C . PHE A 1 223 ? -5.261 -0.372 15.978 1.00 89.62 223 PHE A C 1
ATOM 1800 O O . PHE A 1 223 ? -6.168 -0.726 16.740 1.00 89.62 223 PHE A O 1
ATOM 1807 N N . ASN A 1 224 ? -3.982 -0.649 16.252 1.00 84.00 224 ASN A N 1
ATOM 1808 C CA . ASN A 1 224 ? -3.559 -1.496 17.374 1.00 84.00 224 ASN A CA 1
ATOM 1809 C C . ASN A 1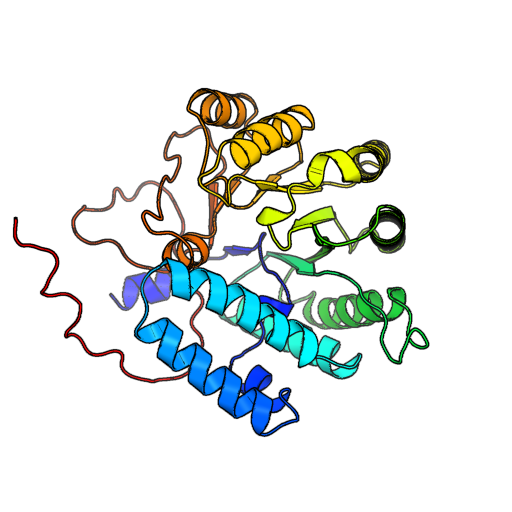 224 ? -3.672 -0.781 18.730 1.00 84.00 224 ASN A C 1
ATOM 1811 O O . ASN A 1 224 ? -4.285 -1.305 19.659 1.00 84.00 224 ASN A O 1
ATOM 1815 N N . PHE A 1 225 ? -3.102 0.422 18.835 1.00 89.44 225 PHE A N 1
ATOM 1816 C CA . PHE A 1 225 ? -3.126 1.255 20.036 1.00 89.44 225 PHE A CA 1
ATOM 1817 C C . PHE A 1 225 ? -4.212 2.326 19.922 1.00 89.44 225 PHE A C 1
ATOM 1819 O O . PHE A 1 225 ? -4.183 3.177 19.031 1.00 89.44 225 PHE A O 1
ATOM 1826 N N . ARG A 1 226 ? -5.192 2.252 20.825 1.00 92.44 226 ARG A N 1
ATOM 1827 C CA . ARG A 1 226 ? -6.436 3.033 20.811 1.00 92.44 226 ARG A CA 1
ATOM 1828 C C . ARG A 1 226 ? -7.017 3.153 22.218 1.00 92.44 226 ARG A C 1
ATOM 1830 O O . ARG A 1 226 ? -6.731 2.314 23.074 1.00 92.44 226 ARG A O 1
ATOM 1837 N N . THR A 1 227 ? -7.867 4.150 22.452 1.00 93.94 227 THR A N 1
ATOM 1838 C CA . THR A 1 227 ? -8.733 4.179 23.646 1.00 93.94 227 THR A CA 1
ATOM 1839 C C . THR A 1 227 ? -10.055 3.440 23.393 1.00 93.94 227 THR A C 1
ATOM 1841 O O . THR A 1 227 ? -10.397 3.131 22.248 1.00 93.94 227 THR A O 1
ATOM 1844 N N . LYS A 1 228 ? -10.838 3.180 24.452 1.00 91.25 228 LYS A N 1
ATOM 1845 C CA . LYS A 1 228 ? -12.179 2.579 24.316 1.00 91.25 228 LYS A CA 1
ATOM 1846 C C . LYS A 1 228 ? -13.145 3.492 23.562 1.00 91.25 228 LYS A C 1
ATOM 1848 O O . LYS A 1 228 ? -13.999 3.017 22.825 1.00 91.25 228 LYS A O 1
ATOM 1853 N N . GLU A 1 229 ? -12.997 4.799 23.725 1.00 94.75 229 GLU A N 1
ATOM 1854 C CA . GLU A 1 229 ? -13.799 5.821 23.057 1.00 94.75 229 GLU A CA 1
ATOM 1855 C C . GLU A 1 229 ? -13.483 5.849 21.554 1.00 94.75 229 GLU A C 1
ATOM 1857 O O . GLU A 1 229 ? -14.393 5.925 20.732 1.00 94.75 229 GLU A O 1
ATOM 1862 N N . GLN A 1 230 ? -12.205 5.704 21.182 1.00 93.94 230 GLN A N 1
ATOM 1863 C CA . GLN A 1 230 ? -11.768 5.582 19.786 1.00 93.94 230 GLN A CA 1
ATOM 1864 C C . GLN A 1 230 ? -12.290 4.293 19.135 1.00 93.94 230 GLN A C 1
ATOM 1866 O O . GLN A 1 230 ? -12.778 4.324 18.006 1.00 93.94 230 GLN A O 1
ATOM 1871 N N . GLU A 1 231 ? -12.257 3.171 19.855 1.00 89.88 231 GLU A N 1
ATOM 1872 C CA . GLU A 1 231 ? -12.856 1.906 19.414 1.00 89.88 231 GLU A CA 1
ATOM 1873 C C . GLU A 1 231 ? -14.377 2.025 19.217 1.00 89.88 231 GLU A C 1
ATOM 1875 O O . GLU A 1 231 ? -14.891 1.692 18.150 1.00 89.88 231 GLU A O 1
ATOM 1880 N N . GLN A 1 232 ? -15.093 2.605 20.186 1.00 87.81 232 GLN A N 1
ATOM 1881 C CA . GLN A 1 232 ? -16.531 2.872 20.079 1.00 87.81 232 GLN A CA 1
ATOM 1882 C C . GLN A 1 232 ? -16.879 3.799 18.906 1.00 87.81 232 GLN A C 1
ATOM 1884 O O . GLN A 1 232 ? -17.914 3.598 18.269 1.00 87.81 232 GLN A O 1
ATOM 1889 N N . ARG A 1 233 ? -16.032 4.790 18.585 1.00 91.75 233 ARG A N 1
ATOM 1890 C CA . ARG A 1 233 ? -16.188 5.626 17.382 1.00 91.75 233 ARG A CA 1
ATOM 1891 C C . ARG A 1 233 ? -16.092 4.790 16.106 1.00 91.75 233 ARG A C 1
ATOM 1893 O O . ARG A 1 233 ? -16.992 4.881 15.279 1.00 91.75 233 ARG A O 1
ATOM 1900 N N . VAL A 1 234 ? -15.049 3.971 15.961 1.00 86.94 234 VAL A N 1
ATOM 1901 C CA . VAL A 1 234 ? -14.853 3.109 14.779 1.00 86.94 234 VAL A CA 1
ATOM 1902 C C . VAL A 1 234 ? -16.019 2.138 14.593 1.00 86.94 234 VAL A C 1
ATOM 1904 O O . VAL A 1 234 ? -16.556 2.058 13.490 1.00 86.94 234 VAL A O 1
ATOM 1907 N N . ILE A 1 235 ? -16.464 1.481 15.671 1.00 83.31 235 ILE A N 1
ATOM 1908 C CA . ILE A 1 235 ? -17.634 0.588 15.673 1.00 83.31 235 ILE A CA 1
ATOM 1909 C C . ILE A 1 235 ? -18.893 1.343 15.223 1.00 83.31 235 ILE A C 1
ATOM 1911 O O . ILE A 1 235 ? -19.593 0.914 14.307 1.00 83.31 235 ILE A O 1
ATOM 1915 N N . LYS A 1 236 ? -19.181 2.494 15.846 1.00 85.56 236 LYS A N 1
ATOM 1916 C CA . LYS A 1 236 ? -20.384 3.298 15.574 1.00 85.56 236 LYS A CA 1
ATOM 1917 C C . LYS A 1 236 ? -20.425 3.844 14.147 1.00 85.56 236 LYS A C 1
ATOM 1919 O O . LYS A 1 236 ? -21.505 3.987 13.581 1.00 85.56 236 LYS A O 1
ATOM 1924 N N . GLU A 1 237 ? -19.270 4.197 13.595 1.00 85.38 237 GLU A N 1
ATOM 1925 C CA . GLU A 1 237 ? -19.142 4.744 12.242 1.00 85.38 237 GLU A CA 1
ATOM 1926 C C . GLU A 1 237 ? -18.878 3.667 11.178 1.00 85.38 237 GLU A C 1
ATOM 1928 O O . GLU A 1 237 ? -18.810 3.989 9.994 1.00 85.38 237 GLU A O 1
ATOM 1933 N N . GLN A 1 238 ? -18.773 2.398 11.592 1.00 85.38 238 GLN A N 1
ATOM 1934 C CA . GLN A 1 238 ? -18.540 1.221 10.749 1.00 85.38 238 GLN A CA 1
ATOM 1935 C C . GLN A 1 238 ? -17.326 1.359 9.814 1.00 85.38 238 GLN A C 1
ATOM 1937 O O . GLN A 1 238 ? -17.341 0.863 8.686 1.00 85.38 238 GLN A O 1
ATOM 1942 N N . ILE A 1 239 ? -16.267 2.035 10.276 1.00 84.69 239 ILE A N 1
ATOM 1943 C CA . ILE A 1 239 ? -15.060 2.272 9.473 1.00 84.69 239 ILE A CA 1
ATOM 1944 C C . ILE A 1 239 ? -14.297 0.941 9.330 1.00 84.69 239 ILE A C 1
ATOM 1946 O O . ILE A 1 239 ? -13.886 0.383 10.350 1.00 84.69 239 ILE A O 1
ATOM 1950 N N . PRO A 1 240 ? -14.081 0.410 8.109 1.00 87.19 240 PRO A N 1
ATOM 1951 C CA . PRO A 1 240 ? -13.391 -0.862 7.932 1.00 87.19 240 PRO A CA 1
ATOM 1952 C C . PRO A 1 240 ? -11.928 -0.795 8.376 1.00 87.19 240 PRO A C 1
ATOM 1954 O O . PRO A 1 240 ? -11.225 0.184 8.098 1.00 87.19 240 PRO A O 1
ATOM 1957 N N . LEU A 1 241 ? -11.470 -1.869 9.018 1.00 86.12 241 LEU A N 1
ATOM 1958 C CA . LEU A 1 241 ? -10.115 -1.998 9.543 1.00 86.12 241 LEU A CA 1
ATOM 1959 C C . LEU A 1 241 ? -9.302 -2.993 8.714 1.00 86.12 241 LEU A C 1
ATOM 1961 O O . LEU A 1 241 ? -9.691 -4.148 8.571 1.00 86.12 241 LEU A O 1
ATOM 1965 N N . GLU A 1 242 ? -8.150 -2.559 8.219 1.00 85.44 242 GLU A N 1
ATOM 1966 C CA . GLU A 1 242 ? -7.142 -3.382 7.555 1.00 85.44 242 GLU A CA 1
ATOM 1967 C C . GLU A 1 242 ? -6.163 -3.906 8.624 1.00 85.44 242 GLU A C 1
ATOM 1969 O O . GLU A 1 242 ? -5.244 -3.198 9.049 1.00 85.44 242 GLU A O 1
ATOM 1974 N N . ILE A 1 243 ? -6.386 -5.129 9.116 1.00 78.69 243 ILE A N 1
ATOM 1975 C CA . ILE A 1 243 ? -5.599 -5.719 10.208 1.00 78.69 243 ILE A CA 1
ATOM 1976 C C . ILE A 1 243 ? -4.476 -6.588 9.641 1.00 78.69 243 ILE A C 1
ATOM 1978 O O . ILE A 1 243 ? -4.712 -7.515 8.865 1.00 78.69 243 ILE A O 1
ATOM 1982 N N . CYS A 1 244 ? -3.259 -6.337 10.119 1.00 75.25 244 CYS A N 1
ATOM 1983 C CA . CYS A 1 244 ? -2.035 -7.029 9.722 1.00 75.25 244 CYS A CA 1
ATOM 1984 C C . CYS A 1 244 ? -1.447 -7.818 10.919 1.00 75.25 244 CYS A C 1
ATOM 1986 O O . CYS A 1 244 ? -0.372 -7.447 11.399 1.00 75.25 244 CYS A O 1
ATOM 1988 N N . PRO A 1 245 ? -2.124 -8.863 11.452 1.00 69.62 245 PRO A N 1
ATOM 1989 C CA . PRO A 1 245 ? -1.755 -9.585 12.683 1.00 69.62 245 PRO A CA 1
ATOM 1990 C C . PRO A 1 245 ? -0.292 -10.037 12.763 1.00 69.62 245 PRO A C 1
ATOM 1992 O O . PRO A 1 245 ? 0.278 -10.064 13.850 1.00 69.62 245 PRO A O 1
ATOM 1995 N N . THR A 1 246 ? 0.349 -10.337 11.642 1.00 62.75 246 THR A N 1
ATOM 1996 C CA . THR A 1 246 ? 1.763 -10.736 11.602 1.00 62.75 246 THR A CA 1
ATOM 1997 C C . THR A 1 246 ? 2.694 -9.559 11.678 1.00 62.75 246 THR A C 1
ATOM 1999 O O . THR A 1 246 ? 3.626 -9.579 12.466 1.00 62.75 246 THR A O 1
ATOM 2002 N N . SER A 1 247 ? 2.434 -8.508 10.896 1.00 67.00 247 SER A N 1
ATOM 2003 C CA . SER A 1 247 ? 3.172 -7.251 11.024 1.00 67.00 247 SER A CA 1
ATOM 2004 C C . SER A 1 247 ? 3.123 -6.800 12.484 1.00 67.00 247 SER A C 1
ATOM 2006 O O . SER A 1 247 ? 4.164 -6.580 13.093 1.00 67.00 247 SER A O 1
ATOM 2008 N N . ASN A 1 248 ? 1.928 -6.853 13.073 1.00 69.25 248 ASN A N 1
ATOM 2009 C CA . ASN A 1 248 ? 1.658 -6.621 14.483 1.00 69.25 248 ASN A CA 1
ATOM 2010 C C . ASN A 1 248 ? 2.452 -7.555 15.431 1.00 69.25 248 ASN A C 1
ATOM 2012 O O . ASN A 1 248 ? 3.061 -7.071 16.377 1.00 69.25 248 ASN A O 1
ATOM 2016 N N . LEU A 1 249 ? 2.492 -8.874 15.192 1.00 65.38 249 LEU A N 1
ATOM 2017 C CA . LEU A 1 249 ? 3.272 -9.860 15.971 1.00 65.38 249 LEU A CA 1
ATOM 2018 C C . LEU A 1 249 ? 4.791 -9.658 15.872 1.00 65.38 249 LEU A C 1
ATOM 2020 O O . LEU A 1 249 ? 5.538 -9.986 16.796 1.00 65.38 249 LEU A O 1
ATOM 2024 N N . LEU A 1 250 ? 5.261 -9.150 14.737 1.00 61.00 250 LEU A N 1
ATOM 2025 C CA . LEU A 1 250 ? 6.675 -8.928 14.468 1.00 61.00 250 LEU A CA 1
ATOM 2026 C C . LEU A 1 250 ? 7.162 -7.567 14.995 1.00 61.00 250 LEU A C 1
ATOM 2028 O O . LEU A 1 250 ? 8.344 -7.449 15.314 1.00 61.00 250 LEU A O 1
ATOM 2032 N N . THR A 1 251 ? 6.277 -6.567 15.115 1.00 60.59 251 THR A N 1
ATOM 2033 C CA . THR A 1 251 ? 6.61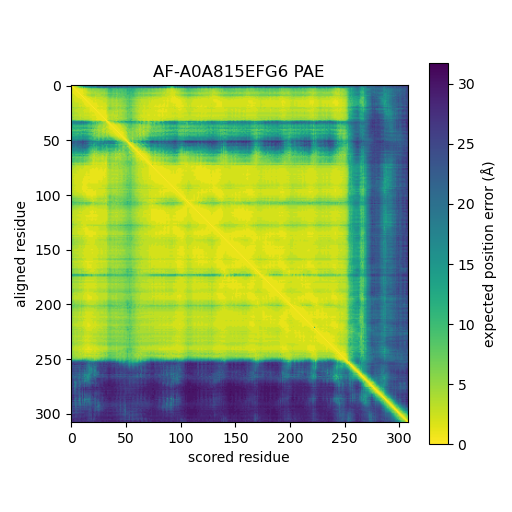1 -5.208 15.582 1.00 60.59 251 THR A CA 1
ATOM 2034 C C . THR A 1 251 ? 6.145 -4.884 17.003 1.00 60.59 251 THR A C 1
ATOM 2036 O O . THR A 1 251 ? 6.669 -3.944 17.590 1.00 60.59 251 THR A O 1
ATOM 2039 N N . MET A 1 252 ? 5.211 -5.629 17.605 1.00 62.84 252 MET A N 1
ATOM 2040 C CA . MET A 1 252 ? 4.650 -5.295 18.924 1.00 62.84 252 MET A CA 1
ATOM 2041 C C . MET A 1 252 ? 4.824 -6.396 19.971 1.00 62.84 252 MET A C 1
ATOM 2043 O O . MET A 1 252 ? 4.826 -7.588 19.679 1.00 62.84 252 MET A O 1
ATOM 2047 N N . LYS A 1 253 ? 4.894 -5.970 21.238 1.00 46.81 253 LYS A N 1
ATOM 2048 C CA . LYS A 1 253 ? 5.094 -6.852 22.402 1.00 46.81 253 LYS A CA 1
ATOM 2049 C C . LYS A 1 253 ? 3.824 -7.611 22.810 1.00 46.81 253 LYS A C 1
ATOM 2051 O O . LYS A 1 253 ? 3.905 -8.689 23.387 1.00 46.81 253 LYS A O 1
ATOM 2056 N N . HIS A 1 254 ? 2.658 -7.044 22.496 1.00 43.25 254 HIS A N 1
ATOM 2057 C CA . HIS A 1 254 ? 1.330 -7.594 22.776 1.00 43.25 254 HIS A CA 1
ATOM 2058 C C . HIS A 1 254 ? 0.451 -7.358 21.534 1.00 43.25 254 HIS A C 1
ATOM 2060 O O . HIS A 1 254 ? -0.067 -6.256 21.364 1.00 43.25 254 HIS A O 1
ATOM 2066 N N . PRO A 1 255 ? 0.360 -8.322 20.600 1.00 37.44 255 PRO A N 1
ATOM 2067 C CA . PRO A 1 255 ? 0.113 -7.977 19.197 1.00 37.44 255 PRO A CA 1
ATOM 2068 C C . PRO A 1 255 ? -1.351 -7.976 18.743 1.00 37.44 255 PRO A C 1
ATOM 2070 O O . PRO A 1 255 ? -1.635 -7.602 1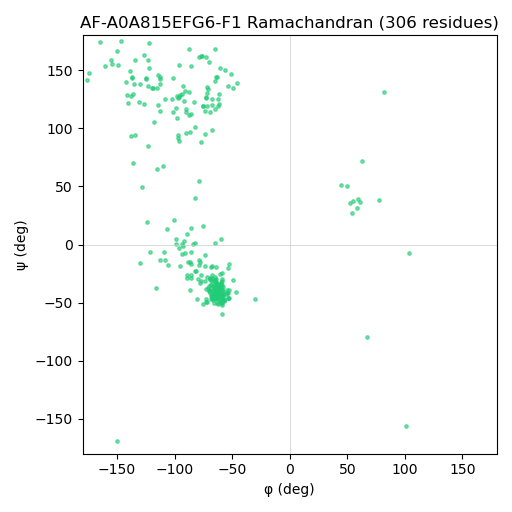7.605 1.00 37.44 255 PRO A O 1
ATOM 2073 N N . LEU A 1 256 ? -2.280 -8.437 19.583 1.00 37.88 256 LEU A N 1
ATOM 2074 C CA . LEU A 1 256 ? -3.633 -8.799 19.162 1.00 37.88 256 LEU A CA 1
ATOM 2075 C C . LEU A 1 256 ? -4.696 -8.247 20.116 1.00 37.88 256 LEU A C 1
ATOM 2077 O O . LEU A 1 256 ? -5.088 -8.894 21.081 1.00 37.88 256 LEU A O 1
ATOM 2081 N N . ALA A 1 257 ? -5.213 -7.071 19.769 1.00 32.38 257 ALA A N 1
ATOM 2082 C CA . ALA A 1 257 ? -6.532 -6.608 20.187 1.00 32.38 257 ALA A CA 1
ATOM 2083 C C . ALA A 1 257 ? -7.455 -6.604 18.957 1.00 32.38 257 ALA A C 1
ATOM 2085 O O . ALA A 1 257 ? -7.830 -5.537 18.458 1.00 32.38 257 ALA A O 1
ATOM 2086 N N . ILE A 1 258 ? -7.774 -7.798 18.435 1.00 36.31 258 ILE A N 1
ATOM 2087 C CA . ILE A 1 258 ? -8.804 -7.948 17.396 1.00 36.31 258 ILE A CA 1
ATOM 2088 C C . ILE A 1 258 ? -10.121 -7.463 18.004 1.00 36.31 258 ILE A C 1
ATOM 2090 O O . ILE A 1 258 ? -10.567 -7.992 19.018 1.00 36.31 258 ILE A O 1
ATOM 2094 N N . CYS A 1 259 ? -10.732 -6.453 17.389 1.00 28.02 259 CYS A N 1
ATOM 2095 C CA . CYS A 1 259 ? -12.089 -6.045 17.722 1.00 28.02 259 CYS A CA 1
ATOM 2096 C C . CYS A 1 259 ? -13.040 -7.111 17.155 1.00 28.02 259 CYS A C 1
ATOM 2098 O O . CYS A 1 259 ? -13.329 -7.107 15.961 1.00 28.02 259 CYS A O 1
ATOM 2100 N N . THR A 1 260 ? -13.434 -8.083 17.983 1.00 31.20 260 THR A N 1
ATOM 2101 C CA . THR A 1 260 ? -14.279 -9.227 17.587 1.00 31.20 260 THR A CA 1
ATOM 2102 C C . THR A 1 260 ? -15.779 -8.959 17.722 1.00 31.20 260 THR A C 1
ATOM 2104 O O . THR A 1 260 ? -16.564 -9.895 17.609 1.00 31.20 260 THR A O 1
ATOM 2107 N N . ASP A 1 261 ? -16.187 -7.717 17.987 1.00 24.19 261 ASP A N 1
ATOM 2108 C CA . ASP A 1 261 ? -17.602 -7.346 18.023 1.00 24.19 261 ASP A CA 1
ATOM 2109 C C . ASP A 1 261 ? -18.183 -7.343 16.599 1.00 24.19 261 ASP A C 1
ATOM 2111 O O . ASP A 1 261 ? -17.591 -6.770 15.680 1.00 24.19 261 ASP A O 1
ATOM 2115 N N . ASP A 1 262 ? -19.383 -7.916 16.435 1.00 27.55 262 ASP A N 1
ATOM 2116 C CA . ASP A 1 262 ? -20.084 -8.181 15.158 1.00 27.55 262 ASP A CA 1
ATOM 2117 C C . ASP A 1 262 ? -20.391 -6.939 14.278 1.00 27.55 262 ASP A C 1
ATOM 2119 O O . ASP A 1 262 ? -21.063 -7.036 13.252 1.00 27.55 262 ASP A O 1
ATOM 2123 N N . ASN A 1 263 ? -19.923 -5.753 14.675 1.00 24.91 263 ASN A N 1
ATOM 2124 C CA . ASN A 1 263 ? -20.182 -4.462 14.036 1.00 24.91 263 ASN A CA 1
ATOM 2125 C C . ASN A 1 263 ? -18.959 -3.860 13.311 1.00 24.91 263 ASN A C 1
ATOM 2127 O O . ASN A 1 263 ? -19.103 -2.840 12.635 1.00 24.91 263 ASN A O 1
ATOM 2131 N N . CYS A 1 264 ? -17.771 -4.467 13.427 1.00 24.95 264 CYS A N 1
ATOM 2132 C CA . CYS A 1 264 ? -16.559 -4.033 12.725 1.00 24.95 264 CYS A CA 1
ATOM 2133 C C . CYS A 1 264 ? -16.318 -4.848 11.444 1.00 24.95 264 CYS A C 1
ATOM 2135 O O . CYS A 1 264 ? -16.189 -6.070 11.484 1.00 24.95 264 CYS A O 1
ATOM 2137 N N . TYR A 1 265 ? -16.153 -4.171 10.302 1.00 30.06 265 TYR A N 1
ATOM 2138 C CA . TYR A 1 265 ? -15.671 -4.809 9.072 1.00 30.06 265 TYR A CA 1
ATOM 2139 C C . TYR A 1 265 ? -14.157 -5.027 9.159 1.00 30.06 265 TYR A C 1
ATOM 2141 O O . TYR A 1 265 ? -13.364 -4.171 8.759 1.00 30.06 265 TYR A O 1
ATOM 2149 N N . VAL A 1 266 ? -13.760 -6.172 9.717 1.00 31.00 266 VAL A N 1
ATOM 2150 C CA . VAL A 1 266 ? -12.354 -6.542 9.892 1.00 31.00 266 VAL A CA 1
ATOM 2151 C C . VAL A 1 266 ? -11.825 -7.247 8.638 1.00 31.00 266 VAL A C 1
ATOM 2153 O O . VAL A 1 266 ? -12.205 -8.374 8.324 1.00 31.00 266 VAL A O 1
ATOM 2156 N N . LEU A 1 267 ? -10.924 -6.581 7.920 1.00 36.28 267 LEU A N 1
ATOM 2157 C CA . LEU A 1 267 ? -10.204 -7.098 6.759 1.00 36.28 267 LEU A CA 1
ATOM 2158 C C . LEU A 1 267 ? -8.844 -7.600 7.238 1.00 36.28 267 LEU A C 1
ATOM 2160 O O . LEU A 1 267 ? -7.910 -6.817 7.402 1.00 36.28 267 LEU A O 1
ATOM 2164 N N . ILE A 1 268 ? -8.750 -8.895 7.533 1.00 34.50 268 ILE A N 1
ATOM 2165 C CA . ILE A 1 268 ? -7.563 -9.471 8.168 1.00 34.50 268 ILE A CA 1
ATOM 2166 C C . ILE A 1 268 ? -6.652 -10.107 7.111 1.00 34.50 268 ILE A C 1
ATOM 2168 O O . ILE A 1 268 ? -7.084 -10.974 6.353 1.00 34.50 268 ILE A O 1
ATOM 2172 N N . LYS A 1 269 ? -5.372 -9.729 7.119 1.00 34.69 269 LYS A N 1
ATOM 2173 C CA . LYS A 1 269 ? -4.280 -10.434 6.437 1.00 34.69 269 LYS A CA 1
ATOM 2174 C C . LYS A 1 269 ? -3.570 -11.338 7.439 1.00 34.69 269 LYS A C 1
ATOM 2176 O O . LYS A 1 269 ? -2.695 -10.875 8.166 1.00 34.69 269 LYS A O 1
ATOM 2181 N N . LEU A 1 270 ? -3.990 -12.593 7.547 1.00 29.97 270 LEU A N 1
ATOM 2182 C CA . LEU A 1 270 ? -3.491 -13.473 8.599 1.00 29.97 270 LEU A CA 1
ATOM 2183 C C . LEU A 1 270 ? -2.025 -13.823 8.324 1.00 29.97 270 LEU A C 1
ATOM 2185 O O . LEU A 1 270 ? -1.571 -13.802 7.189 1.00 29.97 270 LEU A O 1
ATOM 2189 N N . ASP A 1 271 ? -1.315 -14.197 9.377 1.00 29.39 271 ASP A N 1
ATOM 2190 C CA . ASP A 1 271 ? -0.393 -15.324 9.360 1.00 29.39 271 ASP A CA 1
ATOM 2191 C C . ASP A 1 271 ? -0.648 -16.069 10.701 1.00 29.39 271 ASP A C 1
ATOM 2193 O O . ASP A 1 271 ? -1.015 -15.425 11.690 1.00 29.39 271 ASP A O 1
ATOM 2197 N N . GLU A 1 272 ? -0.577 -17.407 10.758 1.00 33.97 272 GLU A N 1
ATOM 2198 C CA . GLU A 1 272 ? -0.891 -18.192 11.977 1.00 33.97 272 GLU A CA 1
ATOM 2199 C C . GLU A 1 272 ? 0.106 -17.847 13.116 1.00 33.97 272 GLU A C 1
ATOM 2201 O O . GLU A 1 272 ? 1.271 -17.555 12.853 1.00 33.97 272 GLU A O 1
ATOM 2206 N N . TYR A 1 273 ? -0.261 -17.804 14.407 1.00 34.06 273 TYR A N 1
ATOM 2207 C CA . TYR A 1 273 ? -0.726 -18.934 15.232 1.00 34.06 273 TYR A CA 1
ATOM 2208 C C . TYR A 1 273 ? -1.198 -18.469 16.636 1.00 34.06 273 TYR A C 1
ATOM 2210 O O . TYR A 1 273 ? -0.606 -17.552 17.205 1.00 34.06 273 TYR A O 1
ATOM 2218 N N . ILE A 1 274 ? -2.197 -19.139 17.239 1.00 30.50 274 ILE A N 1
ATOM 2219 C CA . ILE A 1 274 ? -2.541 -19.040 18.680 1.00 30.50 274 ILE A CA 1
ATOM 2220 C C . ILE A 1 274 ? -2.937 -20.439 19.205 1.00 30.50 274 ILE A C 1
ATOM 2222 O O . ILE A 1 274 ? -3.826 -21.058 18.615 1.00 30.50 274 ILE A O 1
ATOM 2226 N N . PRO A 1 275 ? -2.357 -20.946 20.310 1.00 31.16 275 PRO A N 1
ATOM 2227 C CA . PRO A 1 275 ? -2.810 -22.179 20.954 1.00 31.16 275 PRO A CA 1
ATOM 2228 C C . PRO A 1 275 ? -3.957 -21.956 21.965 1.00 31.16 275 PRO A C 1
ATOM 2230 O O . PRO A 1 275 ? -4.043 -20.919 22.616 1.00 31.16 275 PRO A O 1
ATOM 2233 N N . ASN A 1 276 ? -4.765 -23.004 22.172 1.00 30.83 276 ASN A N 1
ATOM 2234 C CA . ASN A 1 276 ? -5.703 -23.199 23.297 1.00 30.83 276 ASN A CA 1
ATOM 2235 C C . ASN A 1 276 ? -7.064 -22.459 23.311 1.00 30.83 276 ASN A C 1
ATOM 2237 O O . ASN A 1 276 ? -7.578 -22.161 24.389 1.00 30.83 276 ASN A O 1
ATOM 2241 N N . GLN A 1 277 ? -7.746 -22.311 22.167 1.00 29.64 277 GLN A N 1
ATOM 2242 C CA . GLN A 1 277 ? -9.224 -22.306 22.147 1.00 29.64 277 GLN A CA 1
ATOM 2243 C C . GLN A 1 277 ? -9.798 -23.130 20.977 1.00 29.64 277 GLN A C 1
ATOM 2245 O O . GLN A 1 277 ? -9.221 -23.118 19.889 1.00 29.64 277 GLN A O 1
ATOM 2250 N N . PRO A 1 278 ? -10.929 -23.844 21.165 1.00 25.25 278 PRO A N 1
ATOM 2251 C CA . PRO A 1 278 ? -11.640 -24.491 20.067 1.00 25.25 278 PRO A CA 1
ATOM 2252 C C . PRO A 1 278 ? -12.352 -23.427 19.204 1.00 25.25 278 PRO A C 1
ATOM 2254 O O . PRO A 1 278 ? -13.125 -22.634 19.746 1.00 25.25 278 PRO A O 1
ATOM 2257 N N . PRO A 1 279 ? -12.132 -23.385 17.878 1.00 33.69 279 PRO A N 1
ATOM 2258 C CA . PRO A 1 279 ? -12.741 -22.370 17.024 1.00 33.69 279 PRO A CA 1
ATOM 2259 C C . PRO A 1 279 ? -14.250 -22.597 16.852 1.00 33.69 279 PRO A C 1
ATOM 2261 O O . PRO A 1 279 ? -14.699 -23.702 16.544 1.00 33.69 279 PRO A O 1
ATOM 2264 N N . ASN A 1 280 ? -15.030 -21.524 16.994 1.00 27.44 280 ASN A N 1
ATOM 2265 C CA . ASN A 1 280 ? -16.439 -21.488 16.605 1.00 27.44 280 ASN A CA 1
ATOM 2266 C C . ASN A 1 280 ? -16.527 -21.394 15.062 1.00 27.44 280 ASN A C 1
ATOM 2268 O O . ASN A 1 280 ? -16.036 -20.411 14.508 1.00 27.44 280 ASN A O 1
ATOM 2272 N N . PRO A 1 281 ? -17.134 -22.362 14.348 1.00 25.47 281 PRO A N 1
ATOM 2273 C CA . PRO A 1 281 ? -17.052 -22.468 12.883 1.00 25.47 281 PRO A CA 1
ATOM 2274 C C . PRO A 1 281 ? -17.903 -21.446 12.096 1.00 25.47 281 PRO A C 1
ATOM 2276 O O . PRO A 1 281 ? -18.168 -21.661 10.916 1.00 25.47 281 PRO A O 1
ATOM 2279 N N . ALA A 1 282 ? -18.374 -20.367 12.727 1.00 23.78 282 ALA A N 1
ATOM 2280 C CA . ALA A 1 282 ? -19.390 -19.483 12.158 1.00 23.78 282 ALA A CA 1
ATOM 2281 C C . ALA A 1 282 ? -18.862 -18.318 11.297 1.00 23.78 282 ALA A C 1
ATOM 2283 O O . ALA A 1 282 ? -19.608 -17.859 10.439 1.00 23.78 282 ALA A O 1
ATOM 2284 N N . ASN A 1 283 ? -17.628 -17.828 11.495 1.00 26.98 283 ASN A N 1
ATOM 2285 C CA . ASN A 1 283 ? -17.113 -16.653 10.775 1.00 26.98 283 ASN A CA 1
ATOM 2286 C C . ASN A 1 283 ? -15.586 -16.683 10.533 1.00 26.98 283 ASN A C 1
ATOM 2288 O O . ASN A 1 283 ? -14.828 -17.223 11.335 1.00 26.98 283 ASN A O 1
ATOM 2292 N N . PHE A 1 284 ? -15.185 -15.969 9.472 1.00 26.39 284 PHE A N 1
ATOM 2293 C CA . PHE A 1 284 ? -13.829 -15.553 9.059 1.00 26.39 284 PHE A CA 1
ATOM 2294 C C . PHE A 1 284 ? -12.932 -16.546 8.289 1.00 26.39 284 PHE A C 1
ATOM 2296 O O . PHE A 1 284 ? -12.743 -17.706 8.642 1.00 26.39 284 PHE A O 1
ATOM 2303 N N . GLY A 1 285 ? -12.372 -16.035 7.183 1.00 24.88 285 GLY A N 1
ATOM 2304 C CA . GLY A 1 285 ? -11.582 -16.775 6.199 1.00 24.88 285 GLY A CA 1
ATOM 2305 C C . GLY A 1 285 ? -10.071 -16.638 6.388 1.00 24.88 285 GLY A C 1
ATOM 2306 O O . GLY A 1 285 ? -9.504 -15.591 6.084 1.00 24.88 285 GLY A O 1
ATOM 2307 N N . TYR A 1 286 ? -9.461 -17.738 6.843 1.00 26.56 286 TYR A N 1
ATOM 2308 C CA . TYR A 1 286 ? -8.025 -18.036 6.999 1.00 26.56 286 TYR A CA 1
ATOM 2309 C C . TYR A 1 286 ? -7.081 -17.755 5.789 1.00 26.56 286 TYR A C 1
ATOM 2311 O O . TYR A 1 286 ? -7.429 -18.230 4.711 1.00 26.56 286 TYR A O 1
ATOM 2319 N N . TRP A 1 287 ? -5.884 -17.130 5.916 1.00 30.14 287 TRP A N 1
ATOM 2320 C CA . TRP A 1 287 ? -4.712 -17.297 4.994 1.00 30.14 287 TRP A CA 1
ATOM 2321 C C . TRP A 1 287 ? -3.422 -16.540 5.409 1.00 30.14 287 TRP A C 1
ATOM 2323 O O . TRP A 1 287 ? -3.519 -15.384 5.788 1.00 30.14 287 TRP A O 1
ATOM 2333 N N . GLN A 1 288 ? -2.244 -17.160 5.214 1.00 26.20 288 GLN A N 1
ATOM 2334 C CA . GLN A 1 288 ? -0.870 -16.731 5.564 1.00 26.20 288 GLN A CA 1
ATOM 2335 C C . GLN A 1 288 ? 0.048 -16.609 4.325 1.00 26.20 288 GLN A C 1
ATOM 2337 O O . GLN A 1 288 ? 0.112 -17.558 3.537 1.00 26.20 288 GLN A O 1
ATOM 2342 N N . ASN A 1 289 ? 0.832 -15.529 4.193 1.00 26.27 289 ASN A N 1
ATOM 2343 C CA . ASN A 1 289 ? 1.877 -15.383 3.173 1.00 26.27 289 ASN A CA 1
ATOM 2344 C C . ASN A 1 289 ? 3.095 -16.272 3.479 1.00 26.27 289 ASN A C 1
ATOM 2346 O O . ASN A 1 289 ? 3.703 -16.226 4.549 1.00 26.27 289 ASN A O 1
ATOM 2350 N N . ASN A 1 290 ? 3.477 -17.078 2.495 1.00 26.84 290 ASN A N 1
ATOM 2351 C CA . ASN A 1 290 ? 4.404 -18.185 2.660 1.00 26.84 290 ASN A CA 1
ATOM 2352 C C . ASN A 1 290 ? 5.590 -18.007 1.698 1.00 26.84 290 ASN A C 1
ATOM 2354 O O . ASN A 1 290 ? 5.608 -18.576 0.602 1.00 26.84 290 ASN A O 1
ATOM 2358 N N . SER A 1 291 ? 6.604 -17.232 2.101 1.00 26.61 291 SER A N 1
ATOM 2359 C CA . SER A 1 291 ? 7.859 -17.164 1.347 1.00 26.61 291 SER A CA 1
ATOM 2360 C C . SER A 1 291 ? 8.514 -18.551 1.321 1.00 26.61 291 SER A C 1
ATOM 2362 O O . SER A 1 291 ? 8.817 -19.155 2.349 1.00 26.61 291 SER A O 1
ATOM 2364 N N . ARG A 1 292 ? 8.698 -19.107 0.117 1.00 29.17 292 ARG A N 1
ATOM 2365 C CA . ARG A 1 292 ? 9.210 -20.474 -0.091 1.00 29.17 292 ARG A CA 1
ATOM 2366 C C . ARG A 1 292 ? 10.734 -20.584 0.076 1.00 29.17 292 ARG A C 1
ATOM 2368 O O . ARG A 1 292 ? 11.396 -21.109 -0.813 1.00 29.17 292 ARG A O 1
ATOM 2375 N N . ASP A 1 293 ? 11.276 -20.157 1.213 1.00 25.64 293 ASP A N 1
ATOM 2376 C CA . ASP A 1 293 ? 12.639 -20.515 1.630 1.00 25.64 293 ASP A CA 1
ATOM 2377 C C . ASP A 1 293 ? 12.576 -21.418 2.868 1.00 25.64 293 ASP A C 1
ATOM 2379 O O . ASP A 1 293 ? 12.104 -21.035 3.937 1.00 25.64 293 ASP A O 1
ATOM 2383 N N . ARG A 1 294 ? 13.027 -22.668 2.707 1.00 29.97 294 ARG A N 1
ATOM 2384 C CA . ARG A 1 294 ? 13.075 -23.655 3.791 1.00 29.97 294 ARG A CA 1
ATOM 2385 C C . ARG A 1 294 ? 14.330 -23.438 4.634 1.00 29.97 294 ARG A C 1
ATOM 2387 O O . ARG A 1 294 ? 15.393 -23.937 4.278 1.00 29.97 294 ARG A O 1
ATOM 2394 N N . THR A 1 295 ? 14.185 -22.797 5.786 1.00 22.62 295 THR A N 1
ATOM 2395 C CA . THR A 1 295 ? 15.149 -22.913 6.890 1.00 22.62 295 THR A CA 1
ATOM 2396 C C . THR A 1 295 ? 14.401 -23.212 8.178 1.00 22.62 295 THR A C 1
ATOM 2398 O O . THR A 1 295 ? 13.493 -22.477 8.558 1.00 22.62 295 THR A O 1
ATOM 2401 N N . GLU A 1 296 ? 14.763 -24.320 8.818 1.00 24.92 296 GLU A N 1
ATOM 2402 C CA . GLU A 1 296 ? 14.123 -24.833 10.027 1.00 24.92 296 GLU A CA 1
ATOM 2403 C C . GLU A 1 296 ? 14.327 -23.863 11.199 1.00 24.92 296 GLU A C 1
ATOM 2405 O O . GLU A 1 296 ? 15.451 -23.659 11.656 1.00 24.92 296 GLU A O 1
ATOM 2410 N N . ILE A 1 297 ? 13.239 -23.289 11.721 1.00 23.28 297 ILE A N 1
ATOM 2411 C CA . ILE A 1 297 ? 13.263 -22.677 13.052 1.00 23.28 297 ILE A CA 1
ATOM 2412 C C . ILE A 1 297 ? 12.993 -23.799 14.054 1.00 23.28 297 ILE A C 1
ATOM 2414 O O . ILE A 1 297 ? 11.910 -24.381 14.075 1.00 23.28 297 ILE A O 1
ATOM 2418 N N . SER A 1 298 ? 14.024 -24.116 14.838 1.00 24.03 298 SER A N 1
ATOM 2419 C CA . SER A 1 298 ? 14.037 -25.156 15.870 1.00 24.03 298 SER A CA 1
ATOM 2420 C C . SER A 1 298 ? 12.797 -25.125 16.772 1.00 24.03 298 SER A C 1
ATOM 2422 O O . SER A 1 298 ? 12.389 -24.069 17.257 1.00 24.03 298 SER A O 1
ATOM 2424 N N . SER A 1 299 ? 12.271 -26.308 17.098 1.00 23.47 299 SER A N 1
ATOM 2425 C CA . SER A 1 299 ? 11.143 -26.527 18.016 1.00 23.47 299 SER A CA 1
ATOM 2426 C C . SER A 1 299 ? 11.411 -26.127 19.479 1.00 23.47 299 SER A C 1
ATOM 2428 O O . SER A 1 299 ? 10.541 -26.285 20.328 1.00 23.47 299 SER A O 1
ATOM 2430 N N . SER A 1 300 ? 12.599 -25.604 19.793 1.00 23.33 300 SER A N 1
ATOM 2431 C CA . SER A 1 300 ? 13.084 -25.327 21.152 1.00 23.33 300 SER A CA 1
ATOM 2432 C C . SER A 1 300 ? 12.604 -24.011 21.786 1.00 23.33 300 SER A C 1
ATOM 2434 O O . SER A 1 300 ? 13.030 -23.697 22.891 1.00 23.33 300 SER A O 1
ATOM 2436 N N . ILE A 1 301 ? 11.771 -23.211 21.109 1.00 25.27 301 ILE A N 1
ATOM 2437 C CA . ILE A 1 301 ? 11.270 -21.920 21.642 1.00 25.27 301 ILE A CA 1
ATOM 2438 C C . ILE A 1 301 ? 9.893 -22.070 22.325 1.00 25.27 301 ILE A C 1
ATOM 2440 O O . ILE A 1 301 ? 9.507 -21.233 23.138 1.00 25.27 301 ILE A O 1
ATOM 2444 N N . CYS A 1 302 ? 9.151 -23.149 22.051 1.00 21.81 302 CYS A N 1
ATOM 2445 C CA . CYS A 1 302 ? 7.787 -23.328 22.564 1.00 21.81 302 CYS A CA 1
ATOM 2446 C C . CYS A 1 302 ? 7.687 -23.781 24.033 1.00 21.81 302 CYS A C 1
ATOM 2448 O O . CYS A 1 302 ? 6.602 -23.690 24.601 1.00 21.81 302 CYS A O 1
ATOM 2450 N N . GLU A 1 303 ? 8.765 -24.268 24.654 1.00 22.77 303 GLU A N 1
ATOM 2451 C CA . GLU A 1 303 ? 8.691 -24.910 25.980 1.00 22.77 303 GLU A CA 1
ATOM 2452 C C . GLU A 1 303 ? 8.777 -23.934 27.171 1.00 22.77 303 GLU A C 1
ATOM 2454 O O . GLU A 1 303 ? 8.408 -24.301 28.282 1.00 22.77 303 GLU A O 1
ATOM 2459 N N . THR A 1 304 ? 9.207 -22.682 26.973 1.00 24.88 304 THR A N 1
ATOM 2460 C CA . THR A 1 304 ? 9.576 -21.775 28.086 1.00 24.88 304 THR A CA 1
ATOM 2461 C C . THR A 1 304 ? 8.458 -20.851 28.595 1.00 24.88 304 THR A C 1
ATOM 2463 O O . THR A 1 304 ? 8.709 -20.042 29.483 1.00 24.88 304 THR A O 1
ATOM 2466 N N . TYR A 1 305 ? 7.240 -20.917 28.041 1.00 25.59 305 TYR A N 1
ATOM 2467 C CA . TYR A 1 305 ? 6.172 -19.929 28.307 1.00 25.59 305 TYR A CA 1
ATOM 2468 C C . TYR A 1 305 ? 4.851 -20.516 28.843 1.00 25.59 305 TYR A C 1
ATOM 2470 O O . TYR A 1 305 ? 3.818 -19.851 28.800 1.00 25.59 305 TYR A O 1
ATOM 2478 N N . TYR A 1 306 ? 4.884 -21.737 29.387 1.00 24.25 306 TYR A N 1
ATOM 2479 C CA . TYR A 1 306 ? 3.762 -22.355 30.114 1.00 24.25 306 TYR A CA 1
ATOM 2480 C C . TYR A 1 306 ? 4.182 -22.890 31.496 1.00 24.25 306 TYR A C 1
ATOM 2482 O O . TYR A 1 306 ? 3.857 -24.017 31.865 1.00 24.25 306 TYR A O 1
ATOM 2490 N N . THR A 1 307 ? 4.874 -22.061 32.279 1.00 23.02 307 THR A N 1
ATOM 2491 C CA . THR A 1 307 ? 5.033 -22.247 33.731 1.00 23.02 307 THR A CA 1
ATOM 2492 C C . THR A 1 307 ? 4.943 -20.896 34.439 1.00 23.02 307 THR A C 1
ATOM 2494 O O . THR A 1 307 ? 5.763 -20.026 34.150 1.00 23.02 307 THR A O 1
ATOM 2497 N N . ASP A 1 308 ? 3.978 -20.810 35.360 1.00 27.33 308 ASP A N 1
ATOM 2498 C CA . ASP A 1 308 ? 3.703 -19.762 36.363 1.00 27.33 308 ASP A CA 1
ATOM 2499 C C . ASP A 1 308 ? 3.304 -18.347 35.871 1.00 27.33 308 ASP A C 1
ATOM 2501 O O . ASP A 1 308 ? 4.179 -17.516 35.541 1.00 27.33 308 ASP A O 1
#

InterPro domains:
  IPR001365 Adenosine deaminase domain [PF00962] (12-251)
  IPR006330 Adenosine/adenine deaminase [PTHR11409] (6-254)
  IPR032466 Metal-dependent hydrolase [SSF51556] (7-263)